Protein AF-A0A7S4RM69-F1 (afdb_monomer_lite)

pLDDT: mean 70.89, std 23.81, range [31.67, 98.19]

Sequence (248 aa):
MAPTPPAAPLRWMGGEDAHKDSYDGLVPFETIVRKGVLVREIDDRKQALVEQCRANGGLTLQEVIDHNDWLLQIERDLSKARARIERDFRISNALSLKVREGKRKAQLQQRLDVLRAQCDVLNECIHGLSDHCAWFQESATYREAVEYLEGRWDGDDGAAEDARLELRAGTGDVGEEGPHHELDGLLHSDSCAPSHSERKRRKKRKRRGATPGPEDAAVRAENSEEEEDAEGAGREAGEGGGLVEPFA

Organism: NCBI:txid311494

Structure (mmCIF, N/CA/C/O backbone):
data_AF-A0A7S4RM69-F1
#
_entry.id   AF-A0A7S4RM69-F1
#
loop_
_atom_site.group_PDB
_atom_site.id
_atom_site.type_symbol
_atom_site.label_atom_id
_atom_site.label_alt_id
_atom_site.label_comp_id
_atom_site.label_asym_id
_atom_site.label_entity_id
_atom_site.label_seq_id
_atom_site.pdbx_PDB_ins_code
_atom_site.Cartn_x
_atom_site.Cartn_y
_atom_site.Cartn_z
_atom_site.occupancy
_atom_site.B_iso_or_equiv
_atom_site.auth_seq_id
_atom_site.auth_comp_id
_atom_site.auth_asym_id
_atom_site.auth_atom_id
_atom_site.pdbx_PDB_model_num
ATOM 1 N N . MET A 1 1 ? -18.567 61.282 20.747 1.00 46.50 1 MET A N 1
ATOM 2 C CA . MET A 1 1 ? -18.208 60.121 19.904 1.00 46.50 1 MET A CA 1
ATOM 3 C C . MET A 1 1 ? -16.693 60.068 19.847 1.00 46.50 1 MET A C 1
ATOM 5 O O . MET A 1 1 ? -16.098 61.017 19.358 1.00 46.50 1 MET A O 1
ATOM 9 N N . ALA A 1 2 ? -16.078 59.056 20.457 1.00 46.03 2 ALA A N 1
ATOM 10 C CA . ALA A 1 2 ? -14.624 58.889 20.481 1.00 46.03 2 ALA A CA 1
ATOM 11 C C . ALA A 1 2 ? -14.208 57.876 19.397 1.00 46.03 2 ALA A C 1
ATOM 13 O O . ALA A 1 2 ? -14.901 56.867 19.255 1.00 46.03 2 ALA A O 1
ATOM 14 N N . PRO A 1 3 ? -13.126 58.113 18.635 1.00 50.84 3 PRO A N 1
ATOM 15 C CA . PRO A 1 3 ? -12.633 57.144 17.666 1.00 50.84 3 PRO A CA 1
ATOM 16 C C . PRO A 1 3 ? -11.806 56.045 18.353 1.00 50.84 3 PRO A C 1
ATOM 18 O O . PRO A 1 3 ? -10.904 56.317 19.144 1.00 50.84 3 PRO A O 1
ATOM 21 N N . THR A 1 4 ? -12.127 54.793 18.038 1.00 58.50 4 THR A N 1
ATOM 22 C CA . THR A 1 4 ? -11.365 53.584 18.383 1.00 58.50 4 THR A CA 1
ATOM 23 C C . THR A 1 4 ? -10.000 53.558 17.681 1.00 58.50 4 THR A C 1
ATOM 25 O O . THR A 1 4 ? -9.943 53.878 16.492 1.00 58.50 4 THR A O 1
ATOM 28 N N . PRO A 1 5 ? -8.908 53.138 18.350 1.00 53.22 5 PRO A N 1
ATOM 29 C CA . PRO A 1 5 ? -7.615 52.951 17.696 1.00 53.22 5 PRO A CA 1
ATOM 30 C C . PRO A 1 5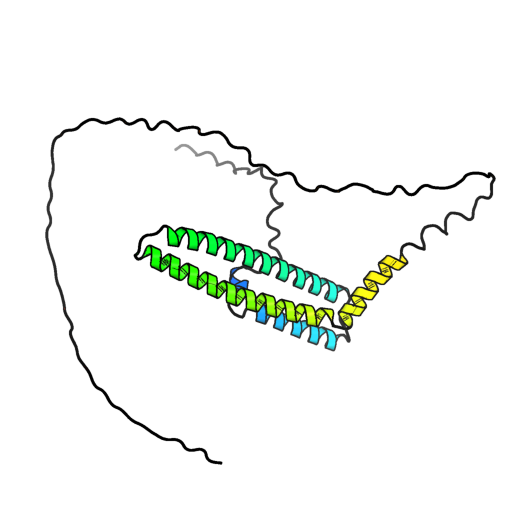 ? -7.587 51.666 16.841 1.00 53.22 5 PRO A C 1
ATOM 32 O O . PRO A 1 5 ? -8.279 50.698 17.174 1.00 53.22 5 PRO A O 1
ATOM 35 N N . PRO A 1 6 ? -6.790 51.621 15.755 1.00 51.62 6 PRO A N 1
ATOM 36 C CA . PRO A 1 6 ? -6.655 50.429 14.925 1.00 51.62 6 PRO A CA 1
ATOM 37 C C . PRO A 1 6 ? -5.872 49.327 15.652 1.00 51.62 6 PRO A C 1
ATOM 39 O O . PRO A 1 6 ? -4.829 49.573 16.259 1.00 51.62 6 PRO A O 1
ATOM 42 N N . ALA A 1 7 ? -6.383 48.099 15.566 1.00 49.88 7 ALA A N 1
ATOM 43 C CA . ALA A 1 7 ? -5.723 46.900 16.061 1.00 49.88 7 ALA A CA 1
ATOM 44 C C . ALA A 1 7 ? -4.415 46.650 15.292 1.00 49.88 7 ALA A C 1
ATOM 46 O O . ALA A 1 7 ? -4.406 46.575 14.063 1.00 49.88 7 ALA A O 1
ATOM 47 N N . ALA A 1 8 ? -3.311 46.515 16.025 1.00 44.62 8 ALA A N 1
ATOM 48 C CA . ALA A 1 8 ? -2.034 46.084 15.476 1.00 44.62 8 ALA A CA 1
ATOM 49 C C . ALA A 1 8 ? -2.122 44.620 14.993 1.00 44.62 8 ALA A C 1
ATOM 51 O O . ALA A 1 8 ? -2.743 43.798 15.675 1.00 44.62 8 ALA A O 1
ATOM 52 N N . PRO A 1 9 ? -1.488 44.253 13.865 1.00 44.25 9 PRO A N 1
ATOM 53 C CA . PRO A 1 9 ? -1.385 42.859 13.466 1.00 44.25 9 PRO A CA 1
ATOM 54 C C . PRO A 1 9 ? -0.482 42.107 14.453 1.00 44.25 9 PRO A C 1
ATOM 56 O O . PRO A 1 9 ? 0.671 42.480 14.681 1.00 44.25 9 PRO A O 1
ATOM 59 N N . LEU A 1 10 ? -1.027 41.037 15.036 1.00 40.25 10 LEU A N 1
ATOM 60 C CA . LEU A 1 10 ? -0.295 40.041 15.815 1.00 40.25 10 LEU A CA 1
ATOM 61 C C . LEU A 1 10 ? 0.804 39.431 14.941 1.00 40.25 10 LEU A C 1
ATOM 63 O O . LEU A 1 10 ? 0.576 38.550 14.116 1.00 40.25 10 LEU A O 1
ATOM 67 N N . ARG A 1 11 ? 2.013 39.948 15.140 1.00 43.78 11 ARG A N 1
ATOM 68 C CA . ARG A 1 11 ? 3.267 39.436 14.606 1.00 43.78 11 ARG A CA 1
ATOM 69 C C . ARG A 1 11 ? 3.599 38.143 15.360 1.00 43.78 11 ARG A C 1
ATOM 71 O O . ARG A 1 11 ? 4.195 38.190 16.431 1.00 43.78 11 ARG A O 1
ATOM 78 N N . TRP A 1 12 ? 3.193 36.997 14.819 1.00 45.19 12 TRP A N 1
ATOM 79 C CA . TRP A 1 12 ? 3.709 35.695 15.245 1.00 45.19 12 TRP A CA 1
ATOM 80 C C . TRP A 1 12 ? 5.110 35.521 14.653 1.00 45.19 12 TRP A C 1
ATOM 82 O O . TRP A 1 12 ? 5.275 35.075 13.523 1.00 45.19 12 TRP A O 1
ATOM 92 N N . MET A 1 13 ? 6.125 35.948 15.402 1.00 42.84 13 MET A N 1
ATOM 93 C CA . MET A 1 13 ? 7.481 35.422 15.266 1.00 42.84 13 MET A CA 1
ATOM 94 C C . MET A 1 13 ? 7.729 34.465 16.425 1.00 42.84 13 MET A C 1
ATOM 96 O O . MET A 1 13 ? 7.547 34.848 17.579 1.00 42.84 13 MET A O 1
ATOM 100 N N . GLY A 1 14 ? 8.171 33.252 16.105 1.00 32.81 14 GLY A N 1
ATOM 101 C CA . GLY A 1 14 ? 8.705 32.301 17.074 1.00 32.81 14 GLY A CA 1
ATOM 102 C C . GLY A 1 14 ? 8.158 30.897 16.871 1.00 32.81 14 GLY A C 1
ATOM 103 O O . GLY A 1 14 ? 7.028 30.614 17.261 1.00 32.81 14 GLY A O 1
ATOM 104 N N . GLY A 1 15 ? 8.977 30.026 16.284 1.00 31.67 15 GLY A N 1
ATOM 105 C CA . GLY A 1 15 ? 8.691 28.600 16.186 1.00 31.67 15 GLY A CA 1
ATOM 106 C C . GLY A 1 15 ? 9.403 27.939 15.019 1.00 31.67 15 GLY A C 1
ATOM 107 O O . GLY A 1 15 ? 8.749 27.436 14.111 1.00 31.67 15 GLY A O 1
ATOM 108 N N . GLU A 1 16 ? 10.733 27.975 15.026 1.00 45.25 16 GLU A N 1
ATOM 109 C CA . GLU A 1 16 ? 11.576 27.055 14.262 1.00 45.25 16 GLU A CA 1
ATOM 110 C C . GLU A 1 16 ? 11.267 25.618 14.710 1.00 45.25 16 GLU A C 1
ATOM 112 O O . GLU A 1 16 ? 11.898 25.084 15.609 1.00 45.25 16 GLU A O 1
ATOM 117 N N . ASP A 1 17 ? 10.232 25.029 14.117 1.00 38.88 17 ASP A N 1
ATOM 118 C CA . ASP A 1 17 ? 9.913 23.596 14.166 1.00 38.88 17 ASP A CA 1
ATOM 119 C C . ASP A 1 17 ? 9.309 23.158 12.814 1.00 38.88 17 ASP A C 1
ATOM 121 O O . ASP A 1 17 ? 8.508 22.231 12.711 1.00 38.88 17 ASP A O 1
ATOM 125 N N . ALA A 1 18 ? 9.736 23.806 11.726 1.00 45.50 18 ALA A N 1
ATOM 126 C CA . ALA A 1 18 ? 9.427 23.418 10.346 1.00 45.50 18 ALA A CA 1
ATOM 127 C C . ALA A 1 18 ? 10.226 22.177 9.879 1.00 45.50 18 ALA A C 1
ATOM 129 O O . ALA A 1 18 ? 10.489 22.006 8.694 1.00 45.50 18 ALA A O 1
ATOM 130 N N . HIS A 1 19 ? 10.626 21.306 10.813 1.00 46.50 19 HIS A N 1
ATOM 131 C CA . HIS A 1 19 ? 11.288 20.022 10.548 1.00 46.50 19 HIS A CA 1
ATOM 132 C C . HIS A 1 19 ? 10.351 18.819 10.698 1.00 46.50 19 HIS A C 1
ATOM 134 O O . HIS A 1 19 ? 10.786 17.668 10.730 1.00 46.50 19 HIS A O 1
ATOM 140 N N . LYS A 1 20 ? 9.046 19.066 10.766 1.00 48.00 20 LYS A N 1
ATOM 141 C CA . LYS A 1 20 ? 8.029 18.030 10.852 1.00 48.00 20 LYS A CA 1
ATOM 142 C C . LYS A 1 20 ? 6.969 18.369 9.822 1.00 48.00 20 LYS A C 1
ATOM 144 O O . LYS A 1 20 ? 6.441 19.470 9.861 1.00 48.00 20 LYS A O 1
ATOM 149 N N . ASP A 1 21 ? 6.709 17.429 8.922 1.00 44.81 21 ASP A N 1
ATOM 150 C CA . ASP A 1 21 ? 5.606 17.448 7.954 1.00 44.81 21 ASP A CA 1
ATOM 151 C C . ASP A 1 21 ? 5.972 17.860 6.513 1.00 44.81 21 ASP A C 1
ATOM 153 O O . ASP A 1 21 ? 5.223 18.544 5.823 1.00 44.81 21 ASP A O 1
ATOM 157 N N . SER A 1 22 ? 7.078 17.299 6.005 1.00 44.59 22 SER A N 1
ATOM 158 C CA . SER A 1 22 ? 7.219 16.935 4.582 1.00 44.59 22 SER A CA 1
ATOM 159 C C . SER A 1 22 ? 6.163 15.868 4.213 1.00 44.59 22 SER A C 1
ATOM 161 O O . SER A 1 22 ? 6.441 14.674 4.113 1.00 44.59 22 SER A O 1
ATOM 163 N N . TYR A 1 23 ? 4.902 16.297 4.120 1.00 45.91 23 TYR A N 1
ATOM 164 C CA . TYR A 1 23 ? 3.733 15.499 3.718 1.00 45.91 23 TYR A CA 1
ATOM 165 C C . TYR A 1 23 ? 3.549 15.450 2.196 1.00 45.91 23 TYR A C 1
ATOM 167 O O . TYR A 1 23 ? 2.449 15.181 1.726 1.00 45.91 23 TYR A O 1
ATOM 175 N N . ASP A 1 24 ? 4.600 15.688 1.412 1.00 50.62 24 ASP A N 1
ATOM 176 C CA . ASP A 1 24 ? 4.464 15.845 -0.043 1.00 50.62 24 ASP A CA 1
ATOM 177 C C . ASP A 1 24 ? 4.499 14.513 -0.824 1.00 50.62 24 ASP A C 1
ATOM 179 O O . ASP A 1 24 ? 4.503 14.495 -2.048 1.00 50.62 24 ASP A O 1
ATOM 183 N N . GLY A 1 25 ? 4.494 13.369 -0.125 1.00 60.22 25 GLY A N 1
ATOM 184 C CA . GLY A 1 25 ? 4.502 12.039 -0.755 1.00 60.22 25 GLY A CA 1
ATOM 185 C C . GLY A 1 25 ? 3.927 10.907 0.098 1.00 60.22 25 GLY A C 1
ATOM 186 O O . GLY A 1 25 ? 4.196 9.742 -0.175 1.00 60.22 25 GLY A O 1
ATOM 187 N N . LEU A 1 26 ? 3.181 11.228 1.161 1.00 76.50 26 LEU A N 1
ATOM 188 C CA . LEU A 1 26 ? 2.614 10.227 2.067 1.00 76.50 26 LEU A CA 1
ATOM 189 C C . LEU A 1 26 ? 1.274 9.709 1.541 1.00 76.50 26 LEU A C 1
ATOM 191 O O . LEU A 1 26 ? 0.335 10.494 1.394 1.00 76.50 26 LEU A O 1
ATOM 195 N N . VAL A 1 27 ? 1.139 8.393 1.350 1.00 84.00 27 VAL A N 1
ATOM 196 C CA . VAL A 1 27 ? -0.180 7.809 1.058 1.00 84.00 27 VAL A CA 1
ATOM 197 C C . VAL A 1 27 ? -1.062 7.947 2.305 1.00 84.00 27 VAL A C 1
ATOM 199 O O . VAL A 1 27 ? -0.679 7.480 3.385 1.00 84.00 27 VAL A O 1
ATOM 202 N N . PRO A 1 28 ? -2.254 8.570 2.206 1.00 91.88 28 PRO A N 1
ATOM 203 C CA . PRO A 1 28 ? -3.131 8.733 3.356 1.00 91.88 28 PRO A CA 1
ATOM 204 C C . PRO A 1 28 ? -3.495 7.384 3.978 1.00 91.88 28 PRO A C 1
ATOM 206 O O . PRO A 1 28 ? -3.817 6.425 3.275 1.00 91.88 28 PRO A O 1
ATOM 209 N N . PHE A 1 29 ? -3.517 7.316 5.310 1.00 92.00 29 PHE A N 1
ATOM 210 C CA . PHE A 1 29 ? -3.873 6.089 6.030 1.00 92.00 29 PHE A CA 1
ATOM 211 C C . PHE A 1 29 ? -5.237 5.544 5.595 1.00 92.00 29 PHE A C 1
ATOM 213 O O . PHE A 1 29 ? -5.412 4.339 5.449 1.00 92.00 29 PHE A O 1
ATOM 220 N N . GLU A 1 30 ? -6.193 6.438 5.355 1.00 93.56 30 GLU A N 1
ATOM 221 C CA . GLU A 1 30 ? -7.546 6.130 4.904 1.00 93.56 30 GLU A CA 1
ATOM 222 C C . GLU A 1 30 ? -7.559 5.464 3.523 1.00 93.56 30 GLU A C 1
ATOM 224 O O . GLU A 1 30 ? -8.440 4.648 3.260 1.00 93.56 30 GLU A O 1
ATOM 229 N N . THR A 1 31 ? -6.584 5.777 2.665 1.00 91.62 31 THR A N 1
ATOM 230 C CA . THR A 1 31 ? -6.377 5.115 1.372 1.00 91.62 31 THR A CA 1
ATOM 231 C C . THR A 1 31 ? -5.803 3.716 1.575 1.00 91.62 31 THR A C 1
ATOM 233 O O . THR A 1 31 ? -6.327 2.766 1.000 1.00 91.62 31 THR A O 1
ATOM 236 N N . ILE A 1 32 ? -4.800 3.571 2.450 1.00 93.19 32 ILE A N 1
ATOM 237 C CA . ILE A 1 32 ? -4.153 2.282 2.755 1.00 93.19 32 ILE A CA 1
ATOM 238 C C . ILE A 1 32 ? -5.165 1.272 3.307 1.00 93.19 32 ILE A C 1
ATOM 240 O O . ILE A 1 32 ? -5.195 0.122 2.884 1.00 93.19 32 ILE A O 1
ATOM 244 N N . VAL A 1 33 ? -6.021 1.689 4.244 1.00 94.38 33 VAL A N 1
ATOM 245 C CA . VAL A 1 33 ? -6.999 0.784 4.875 1.00 94.38 33 VAL A CA 1
ATOM 246 C C . VAL A 1 33 ? -8.303 0.641 4.090 1.00 94.38 33 VAL A C 1
ATOM 248 O O . VAL A 1 33 ? -9.218 -0.062 4.530 1.00 94.38 33 VAL A O 1
ATOM 251 N N . ARG A 1 34 ? -8.428 1.308 2.938 1.00 95.12 34 ARG A N 1
ATOM 252 C CA . ARG A 1 34 ? -9.570 1.132 2.045 1.00 95.12 34 ARG A CA 1
ATOM 253 C C . ARG A 1 34 ? -9.289 -0.046 1.123 1.00 95.12 34 ARG A C 1
ATOM 255 O O . ARG A 1 34 ? -8.401 0.006 0.277 1.00 95.12 34 ARG A O 1
ATOM 262 N N . LYS A 1 35 ? -10.099 -1.095 1.280 1.00 94.50 35 LYS A N 1
ATOM 263 C CA . LYS A 1 35 ? -9.948 -2.358 0.554 1.00 94.50 35 LYS A CA 1
ATOM 264 C C . LYS A 1 35 ? -9.729 -2.140 -0.947 1.00 94.50 35 LYS A C 1
ATOM 266 O O . LYS A 1 35 ? -10.543 -1.491 -1.603 1.00 94.50 35 LYS A O 1
ATOM 271 N N . GLY A 1 36 ? -8.637 -2.709 -1.456 1.00 91.31 36 GLY A N 1
ATOM 272 C CA . GLY A 1 36 ? -8.296 -2.761 -2.877 1.00 91.31 36 GLY A CA 1
ATOM 273 C C . GLY A 1 36 ? -7.805 -1.458 -3.512 1.00 91.31 36 GLY A C 1
ATOM 274 O O . GLY A 1 36 ? -7.427 -1.492 -4.676 1.00 91.31 36 GLY A O 1
ATOM 275 N N . VAL A 1 37 ? -7.785 -0.319 -2.808 1.00 95.12 37 VAL A N 1
ATOM 276 C CA . VAL A 1 37 ? -7.399 0.956 -3.443 1.00 95.12 37 VAL A CA 1
ATOM 277 C C . VAL A 1 37 ? -5.903 1.030 -3.703 1.00 95.12 37 VAL A C 1
ATOM 279 O O . VAL A 1 37 ? -5.511 1.235 -4.847 1.00 95.12 37 VAL A O 1
ATOM 282 N N . LEU A 1 38 ? -5.080 0.810 -2.677 1.00 94.69 38 LEU A N 1
ATOM 283 C CA . LEU A 1 38 ? -3.628 0.839 -2.845 1.00 94.69 38 LEU A CA 1
ATOM 284 C C . LEU A 1 38 ? -3.134 -0.310 -3.737 1.00 94.69 38 LEU A C 1
ATOM 286 O O . LEU A 1 38 ? -2.259 -0.102 -4.564 1.00 94.69 38 LEU A O 1
ATOM 290 N N . VAL A 1 39 ? -3.734 -1.502 -3.628 1.00 95.75 39 VAL A N 1
ATOM 291 C CA . VAL A 1 39 ? -3.409 -2.637 -4.514 1.00 95.75 39 VAL A CA 1
ATOM 292 C C . VAL A 1 39 ? -3.664 -2.272 -5.978 1.00 95.75 39 VAL A C 1
ATOM 294 O O . VAL A 1 39 ? -2.797 -2.482 -6.817 1.00 95.75 39 VAL A O 1
ATOM 297 N N . ARG A 1 40 ? -4.806 -1.641 -6.283 1.00 96.06 40 ARG A N 1
ATOM 298 C CA . ARG A 1 40 ? -5.087 -1.182 -7.646 1.00 96.06 40 ARG A CA 1
ATOM 299 C C . ARG A 1 40 ? -4.099 -0.113 -8.110 1.00 96.06 40 ARG A C 1
ATOM 301 O O . ARG A 1 40 ? -3.675 -0.152 -9.250 1.00 96.06 40 ARG A O 1
ATOM 308 N N . GLU A 1 41 ? -3.713 0.820 -7.243 1.00 95.31 41 GLU A N 1
ATOM 309 C CA . GLU A 1 41 ? -2.712 1.843 -7.574 1.00 95.31 41 GLU A CA 1
ATOM 310 C C . GLU A 1 41 ? -1.339 1.227 -7.894 1.00 95.31 41 GLU A C 1
ATOM 312 O O . GLU A 1 41 ? -0.675 1.645 -8.843 1.00 95.31 41 GLU A O 1
ATOM 317 N N . ILE A 1 42 ? -0.948 0.185 -7.154 1.00 95.31 42 ILE A N 1
ATOM 318 C CA . ILE A 1 42 ? 0.255 -0.614 -7.418 1.00 95.31 42 ILE A CA 1
ATOM 319 C C . ILE A 1 42 ? 0.173 -1.285 -8.798 1.00 95.31 42 ILE A C 1
ATOM 321 O O . ILE A 1 42 ? 1.146 -1.236 -9.558 1.00 95.31 42 ILE A O 1
ATOM 325 N N . ASP A 1 43 ? -0.974 -1.869 -9.147 1.00 96.12 43 ASP A N 1
ATOM 326 C CA . ASP A 1 43 ? -1.199 -2.501 -10.453 1.00 96.12 43 ASP A CA 1
ATOM 327 C C . ASP A 1 43 ? -1.234 -1.480 -11.603 1.00 96.12 43 ASP A C 1
ATOM 329 O O . ASP A 1 43 ? -0.604 -1.687 -12.641 1.00 96.12 43 ASP A O 1
ATOM 333 N N . ASP A 1 44 ? -1.907 -0.344 -11.407 1.00 96.38 44 ASP A N 1
ATOM 334 C CA . ASP A 1 44 ? -1.988 0.749 -12.380 1.00 96.38 44 ASP A CA 1
ATOM 335 C C . ASP A 1 44 ? -0.579 1.303 -12.675 1.00 96.38 44 ASP A C 1
ATOM 337 O O . ASP A 1 44 ? -0.211 1.530 -13.832 1.00 96.38 44 ASP A O 1
ATOM 341 N N . ARG A 1 45 ? 0.260 1.456 -11.638 1.00 94.88 45 ARG A N 1
ATOM 342 C CA . ARG A 1 45 ? 1.653 1.904 -11.786 1.00 94.88 45 ARG A CA 1
ATOM 343 C C . ARG A 1 45 ? 2.514 0.875 -12.516 1.00 94.88 45 ARG A C 1
ATOM 345 O O . ARG A 1 45 ? 3.310 1.254 -13.375 1.00 94.88 45 ARG A O 1
ATOM 352 N N . LYS A 1 46 ? 2.328 -0.416 -12.220 1.00 94.50 46 LYS A N 1
ATOM 353 C CA . LYS A 1 46 ? 2.994 -1.517 -12.934 1.00 94.50 46 LYS A CA 1
ATOM 354 C C . LYS A 1 46 ? 2.668 -1.474 -14.422 1.00 94.50 46 LYS A C 1
ATOM 356 O O . LYS A 1 46 ? 3.570 -1.535 -15.256 1.00 94.50 46 LYS A O 1
ATOM 361 N N . GLN A 1 47 ? 1.387 -1.341 -14.752 1.00 95.62 47 GLN A N 1
ATOM 362 C CA . GLN A 1 47 ? 0.922 -1.293 -16.132 1.00 95.62 47 GLN A CA 1
ATOM 363 C C . GLN A 1 47 ? 1.500 -0.081 -16.877 1.00 95.62 47 GLN A C 1
ATOM 365 O O . GLN A 1 47 ? 1.997 -0.235 -17.992 1.00 95.62 47 GLN A O 1
ATOM 370 N N . ALA A 1 48 ? 1.534 1.092 -16.236 1.00 94.12 48 ALA A N 1
ATOM 371 C CA . ALA A 1 48 ? 2.141 2.292 -16.808 1.00 94.12 48 ALA A CA 1
ATOM 372 C C . ALA A 1 48 ? 3.633 2.097 -17.138 1.00 94.12 48 ALA A C 1
ATOM 374 O O . ALA A 1 48 ? 4.074 2.483 -18.219 1.00 94.12 48 ALA A O 1
ATOM 375 N N . LEU A 1 49 ? 4.403 1.451 -16.257 1.00 93.44 49 LEU A N 1
ATOM 376 C CA . LEU A 1 49 ? 5.817 1.149 -16.514 1.00 93.44 49 LEU A CA 1
ATOM 377 C C . LEU A 1 49 ? 6.010 0.156 -17.659 1.00 93.44 49 LEU A C 1
ATOM 379 O O . LEU A 1 49 ? 6.915 0.322 -18.475 1.00 93.44 49 LEU A O 1
ATOM 383 N N . VAL A 1 50 ? 5.163 -0.871 -17.746 1.00 92.56 50 VAL A N 1
ATOM 384 C CA . VAL A 1 50 ? 5.198 -1.834 -18.857 1.00 92.56 50 VAL A CA 1
ATOM 385 C C . VAL A 1 50 ? 4.934 -1.129 -20.188 1.00 92.56 50 VAL A C 1
ATOM 387 O O . VAL A 1 50 ? 5.617 -1.392 -21.180 1.00 92.56 50 VAL A O 1
ATOM 390 N N . GLU A 1 51 ? 3.967 -0.215 -20.215 1.00 93.94 51 GLU A N 1
ATOM 391 C CA . GLU A 1 51 ? 3.640 0.578 -21.400 1.00 93.94 51 GLU A CA 1
ATOM 392 C C . GLU A 1 51 ? 4.769 1.538 -21.779 1.00 93.94 51 GLU A C 1
ATOM 394 O O . GLU A 1 51 ? 5.142 1.589 -22.951 1.00 93.94 51 GLU A O 1
ATOM 399 N N . GLN A 1 52 ? 5.365 2.229 -20.804 1.00 91.06 52 GLN A N 1
ATOM 400 C CA . GLN A 1 52 ? 6.528 3.100 -21.011 1.00 91.06 52 GLN A CA 1
ATOM 401 C C . GLN A 1 52 ? 7.726 2.322 -21.557 1.00 91.06 52 GLN A C 1
ATOM 403 O O . GLN A 1 52 ? 8.304 2.708 -22.572 1.00 91.06 52 GLN A O 1
ATOM 408 N N . CYS A 1 53 ? 8.039 1.176 -20.951 1.00 90.06 53 CYS A N 1
ATOM 409 C CA . CYS A 1 53 ? 9.121 0.306 -21.393 1.00 90.06 53 CYS A CA 1
ATOM 410 C C . CYS A 1 53 ? 8.895 -0.179 -22.834 1.00 90.06 53 CYS A C 1
ATOM 412 O O . CYS A 1 53 ? 9.799 -0.124 -23.667 1.00 90.06 53 CYS A O 1
ATOM 414 N N . ARG A 1 54 ? 7.662 -0.576 -23.181 1.00 90.81 54 ARG A N 1
ATOM 415 C CA . ARG A 1 54 ? 7.315 -0.970 -24.554 1.00 90.81 54 ARG A CA 1
ATOM 416 C C . ARG A 1 54 ? 7.409 0.199 -25.540 1.00 90.81 54 ARG A C 1
ATOM 418 O O . ARG A 1 54 ? 7.848 -0.016 -26.667 1.00 90.81 54 ARG A O 1
ATOM 425 N N . ALA A 1 55 ? 6.968 1.394 -25.154 1.00 91.94 55 ALA A N 1
ATOM 426 C CA . ALA A 1 55 ? 6.956 2.567 -26.025 1.00 91.94 55 ALA A CA 1
ATOM 427 C C . ALA A 1 55 ? 8.370 3.090 -26.322 1.00 91.94 55 ALA A C 1
ATOM 429 O O . ALA A 1 55 ? 8.651 3.479 -27.455 1.00 91.94 55 ALA A O 1
ATOM 430 N N . ASN A 1 56 ? 9.255 3.054 -25.324 1.00 89.19 56 ASN A N 1
ATOM 431 C CA . ASN A 1 56 ? 10.594 3.640 -25.398 1.00 89.19 56 ASN A CA 1
ATOM 432 C C . ASN A 1 56 ? 11.695 2.609 -25.705 1.00 89.19 56 ASN A C 1
ATOM 434 O O . ASN A 1 56 ? 12.840 2.989 -25.937 1.00 89.19 56 ASN A O 1
ATOM 438 N N . GLY A 1 57 ? 11.364 1.313 -25.725 1.00 85.00 57 GLY A N 1
ATOM 439 C CA . GLY A 1 57 ? 12.335 0.226 -25.892 1.00 85.00 57 GLY A CA 1
ATOM 440 C C . GLY A 1 57 ? 13.143 -0.083 -24.626 1.00 85.00 57 GLY A C 1
ATOM 441 O O . GLY A 1 57 ? 14.181 -0.730 -24.716 1.00 85.00 57 GLY A O 1
ATOM 442 N N . GLY A 1 58 ? 12.680 0.383 -23.466 1.00 86.75 58 GLY A N 1
ATOM 443 C CA . GLY A 1 58 ? 13.347 0.272 -22.172 1.00 86.75 58 GLY A CA 1
ATOM 444 C C . GLY A 1 58 ? 12.873 1.356 -21.203 1.00 86.75 58 GLY A C 1
ATOM 445 O O . GLY A 1 58 ? 12.126 2.256 -21.587 1.00 86.75 58 GLY A O 1
ATOM 446 N N . LEU A 1 59 ? 13.311 1.263 -19.948 1.00 89.44 59 LEU A N 1
ATOM 447 C CA . L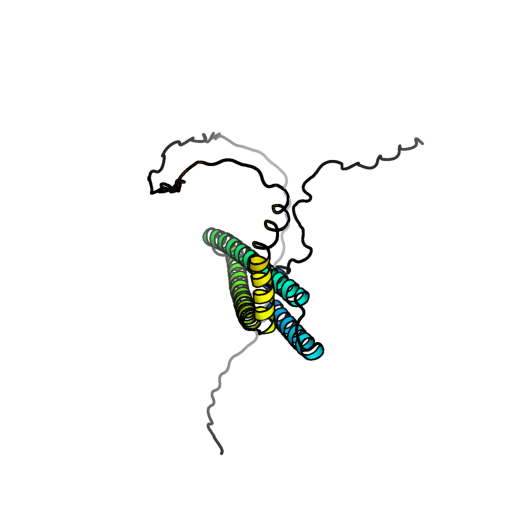EU A 1 59 ? 13.185 2.340 -18.964 1.00 89.44 59 LEU A CA 1
ATOM 448 C C . LEU A 1 59 ? 14.524 3.066 -18.853 1.00 89.44 59 LEU A C 1
ATOM 450 O O . LEU A 1 59 ? 15.583 2.446 -18.918 1.00 89.44 59 LEU A O 1
ATOM 454 N N . THR A 1 60 ? 14.479 4.377 -18.666 1.00 91.00 60 THR A N 1
ATOM 455 C CA . THR A 1 60 ? 15.667 5.169 -18.348 1.00 91.00 60 THR A CA 1
ATOM 456 C C . THR A 1 60 ? 16.095 4.945 -16.897 1.00 91.00 60 THR A C 1
ATOM 458 O O . THR A 1 60 ? 15.281 4.613 -16.035 1.00 91.00 60 THR A O 1
ATOM 461 N N . LEU A 1 61 ? 17.374 5.193 -16.597 1.00 90.19 61 LEU A N 1
ATOM 462 C CA . LEU A 1 61 ? 17.898 5.100 -15.231 1.00 90.19 61 LEU A CA 1
ATOM 463 C C . LEU A 1 61 ? 17.113 5.982 -14.244 1.00 90.19 61 LEU A C 1
ATOM 465 O O . LEU A 1 61 ? 16.836 5.552 -13.130 1.00 90.19 61 LEU A O 1
ATOM 469 N N . GLN A 1 62 ? 16.716 7.190 -14.660 1.00 92.12 62 GLN A N 1
ATOM 470 C CA . GLN A 1 62 ? 15.929 8.087 -13.812 1.00 92.12 62 GLN A CA 1
ATOM 471 C C . GLN A 1 62 ? 14.551 7.498 -13.492 1.00 92.12 62 GLN A C 1
ATOM 473 O O . GLN A 1 62 ? 14.148 7.508 -12.337 1.00 92.12 62 GLN A O 1
ATOM 478 N N . GLU A 1 63 ? 13.853 6.929 -14.479 1.00 92.38 63 GLU A N 1
ATOM 479 C CA . GLU A 1 63 ? 12.546 6.292 -14.258 1.00 92.38 63 GLU A CA 1
ATOM 480 C C . GLU A 1 63 ? 12.651 5.080 -13.323 1.00 92.38 63 GLU A C 1
ATOM 482 O O . GLU A 1 63 ? 11.762 4.853 -12.500 1.00 92.38 63 GLU A O 1
ATOM 487 N N . VAL A 1 64 ? 13.747 4.318 -13.417 1.00 93.00 64 VAL A N 1
ATOM 488 C CA . VAL A 1 64 ? 14.030 3.205 -12.502 1.00 93.00 64 VAL A CA 1
ATOM 489 C C . VAL A 1 64 ? 14.245 3.710 -11.071 1.00 93.00 64 VAL A C 1
ATOM 491 O O . VAL A 1 64 ? 13.671 3.142 -10.141 1.00 93.00 64 VAL A O 1
ATOM 494 N N . ILE A 1 65 ? 15.024 4.783 -10.892 1.00 92.19 65 ILE A N 1
ATOM 495 C CA . ILE A 1 65 ? 15.267 5.412 -9.584 1.00 92.19 65 ILE A CA 1
ATOM 496 C C . ILE A 1 65 ? 13.963 5.965 -8.999 1.00 92.19 65 ILE A C 1
ATOM 498 O O . ILE A 1 65 ? 13.617 5.626 -7.870 1.00 92.19 65 ILE A O 1
ATOM 502 N N . ASP A 1 66 ? 13.204 6.740 -9.776 1.00 93.44 66 ASP A N 1
ATOM 503 C CA . ASP A 1 66 ? 11.949 7.355 -9.334 1.00 93.44 66 ASP A CA 1
ATOM 504 C C . ASP A 1 66 ? 10.927 6.296 -8.898 1.00 93.44 66 ASP A C 1
ATOM 506 O O . ASP A 1 66 ? 10.213 6.465 -7.906 1.00 93.44 66 ASP A O 1
ATOM 510 N N . HIS A 1 67 ? 10.849 5.178 -9.628 1.00 94.69 67 HIS A N 1
ATOM 511 C CA . HIS A 1 67 ? 9.973 4.075 -9.245 1.00 94.69 67 HIS A CA 1
ATOM 512 C C . HIS A 1 67 ? 10.455 3.358 -7.985 1.00 94.69 67 HIS A C 1
ATOM 514 O O . HIS A 1 67 ? 9.643 3.031 -7.121 1.00 94.69 67 HIS A O 1
ATOM 520 N N . ASN A 1 68 ? 11.763 3.145 -7.841 1.00 94.31 68 ASN A N 1
ATOM 521 C CA . ASN A 1 68 ? 12.328 2.553 -6.632 1.00 94.31 68 ASN A CA 1
ATOM 522 C C . ASN A 1 68 ? 12.074 3.434 -5.396 1.00 94.31 68 ASN A C 1
ATOM 524 O O . ASN A 1 68 ? 11.669 2.931 -4.350 1.00 94.31 68 ASN A O 1
ATOM 528 N N . ASP A 1 69 ? 12.230 4.750 -5.525 1.00 94.75 69 ASP A N 1
ATOM 529 C CA . ASP A 1 69 ? 11.919 5.702 -4.457 1.00 94.75 69 ASP A CA 1
ATOM 530 C C . ASP A 1 69 ? 10.435 5.674 -4.085 1.00 94.75 69 ASP A C 1
ATOM 532 O O . ASP A 1 69 ? 10.088 5.701 -2.899 1.00 94.75 69 ASP A O 1
ATOM 536 N N . TRP A 1 70 ? 9.558 5.555 -5.085 1.00 95.56 70 TRP A N 1
ATOM 537 C CA . TRP A 1 70 ? 8.131 5.363 -4.860 1.00 95.56 70 TRP A CA 1
ATOM 538 C C . TRP A 1 70 ? 7.846 4.060 -4.097 1.00 95.56 70 TRP A C 1
ATOM 540 O O . TRP A 1 70 ? 7.155 4.110 -3.080 1.00 95.56 70 TRP A O 1
ATOM 550 N N . LEU A 1 71 ? 8.429 2.920 -4.495 1.00 95.31 71 LEU A N 1
ATOM 551 C CA . LEU A 1 71 ? 8.276 1.640 -3.782 1.00 95.31 71 LEU A CA 1
ATOM 552 C C . LEU A 1 71 ? 8.703 1.764 -2.311 1.00 95.31 71 LEU A C 1
ATOM 554 O O . LEU A 1 71 ? 7.925 1.442 -1.410 1.00 95.31 71 LEU A O 1
ATOM 558 N N . LEU A 1 72 ? 9.891 2.325 -2.059 1.00 94.44 72 LEU A N 1
ATOM 559 C CA . LEU A 1 72 ? 10.410 2.552 -0.706 1.00 94.44 72 LEU A CA 1
ATOM 560 C C . LEU A 1 72 ? 9.511 3.481 0.120 1.00 94.44 72 LEU A C 1
ATOM 562 O O . LEU A 1 72 ? 9.444 3.366 1.349 1.00 94.44 72 LEU A O 1
ATOM 566 N N . GLN A 1 73 ? 8.844 4.439 -0.520 1.00 95.19 73 GLN A N 1
ATOM 567 C CA . GLN A 1 73 ? 7.899 5.325 0.147 1.00 95.19 73 GLN A CA 1
ATOM 568 C C . GLN A 1 73 ? 6.616 4.577 0.546 1.00 95.19 73 GLN A C 1
ATOM 570 O O . GLN A 1 73 ? 6.177 4.712 1.692 1.00 95.19 73 GLN A O 1
ATOM 575 N N . ILE A 1 74 ? 6.066 3.725 -0.328 1.00 95.56 74 ILE A N 1
ATOM 576 C CA . ILE A 1 74 ? 4.908 2.882 0.012 1.00 95.56 74 ILE A CA 1
ATOM 577 C C . ILE A 1 74 ? 5.250 1.918 1.158 1.00 95.56 74 ILE A C 1
ATOM 579 O O . ILE A 1 74 ? 4.474 1.805 2.108 1.00 95.56 74 ILE A O 1
ATOM 583 N N . GLU A 1 75 ? 6.424 1.278 1.146 1.00 96.06 75 GLU A N 1
ATOM 584 C CA . GLU A 1 75 ? 6.872 0.390 2.234 1.00 96.06 75 GLU A CA 1
ATOM 585 C C . GLU A 1 75 ? 6.914 1.106 3.592 1.00 96.06 75 GLU A C 1
ATOM 587 O O . GLU A 1 75 ? 6.440 0.588 4.617 1.00 96.06 75 GLU A O 1
ATOM 592 N N . ARG A 1 76 ? 7.444 2.336 3.607 1.00 95.88 76 ARG A N 1
ATOM 593 C CA . ARG A 1 76 ? 7.464 3.193 4.800 1.00 95.88 76 ARG A CA 1
ATOM 594 C C . ARG A 1 76 ? 6.053 3.497 5.293 1.00 95.88 76 ARG A C 1
ATOM 596 O O . ARG A 1 76 ? 5.814 3.493 6.503 1.00 95.88 76 ARG A O 1
ATOM 603 N N . ASP A 1 77 ? 5.115 3.744 4.391 1.00 95.56 77 ASP A N 1
ATOM 604 C CA . ASP A 1 77 ? 3.750 4.130 4.747 1.00 95.56 77 ASP A CA 1
ATOM 605 C C . ASP A 1 77 ? 2.907 2.948 5.219 1.00 95.56 77 ASP A C 1
ATOM 607 O O . ASP A 1 77 ? 2.197 3.069 6.223 1.00 95.56 77 ASP A O 1
ATOM 611 N N . LEU A 1 78 ? 3.084 1.771 4.616 1.00 96.38 78 LEU A N 1
ATOM 612 C CA . LEU A 1 78 ? 2.532 0.513 5.123 1.00 96.38 78 LEU A CA 1
ATOM 613 C C . LEU A 1 78 ? 3.065 0.195 6.524 1.00 96.38 78 LEU A C 1
ATOM 615 O O . LEU A 1 78 ? 2.292 -0.159 7.419 1.00 96.38 78 LEU A O 1
ATOM 619 N N . SER A 1 79 ? 4.362 0.406 6.761 1.00 96.62 79 SER A N 1
ATOM 620 C CA . SER A 1 79 ? 4.979 0.218 8.081 1.00 96.62 79 SER A CA 1
ATOM 621 C C . SER A 1 79 ? 4.387 1.165 9.134 1.00 96.62 79 SER A C 1
ATOM 623 O O . SER A 1 79 ? 4.051 0.744 10.248 1.00 96.62 79 SER A O 1
ATOM 625 N N . LYS A 1 80 ? 4.177 2.441 8.784 1.00 95.88 80 LYS A N 1
ATOM 626 C CA . LYS A 1 80 ? 3.504 3.420 9.660 1.00 95.88 80 LYS A CA 1
ATOM 627 C C . LYS A 1 80 ? 2.047 3.043 9.924 1.00 95.88 80 LYS A C 1
ATOM 629 O O . LYS A 1 80 ? 1.589 3.134 11.067 1.00 95.88 80 LYS A O 1
ATOM 634 N N . ALA A 1 81 ? 1.316 2.611 8.896 1.00 96.75 81 ALA A N 1
ATOM 635 C CA . ALA A 1 81 ? -0.069 2.170 9.022 1.00 96.75 81 ALA A CA 1
ATOM 636 C C . ALA A 1 81 ? -0.183 0.953 9.953 1.00 96.75 81 ALA A C 1
ATOM 638 O O . ALA A 1 81 ? -1.031 0.953 10.850 1.00 96.75 81 ALA A O 1
ATOM 639 N N . ARG A 1 82 ? 0.731 -0.020 9.829 1.00 97.81 82 ARG A N 1
ATOM 640 C CA . ARG A 1 82 ? 0.833 -1.179 10.729 1.00 97.81 82 ARG A CA 1
ATOM 641 C C . ARG A 1 82 ? 0.992 -0.752 12.181 1.00 97.81 82 ARG A C 1
ATOM 643 O O . ARG A 1 82 ? 0.188 -1.130 13.034 1.00 97.81 82 ARG A O 1
ATOM 650 N N . ALA A 1 83 ? 1.979 0.100 12.454 1.00 97.12 83 ALA A N 1
ATOM 651 C CA . ALA A 1 83 ? 2.248 0.595 13.801 1.00 97.12 83 ALA A CA 1
ATOM 652 C C . ALA A 1 83 ? 1.038 1.343 14.392 1.00 97.12 83 ALA A C 1
ATOM 654 O O . ALA A 1 83 ? 0.721 1.190 15.578 1.00 97.12 83 ALA A O 1
ATOM 655 N N . ARG A 1 84 ? 0.325 2.125 13.566 1.00 97.06 84 ARG A N 1
ATOM 656 C CA . ARG A 1 84 ? -0.905 2.824 13.966 1.00 97.06 84 ARG A CA 1
ATOM 657 C C . ARG A 1 84 ? -2.019 1.844 14.338 1.00 97.06 84 ARG A C 1
ATOM 659 O O . ARG A 1 84 ? -2.598 1.996 15.415 1.00 97.06 84 ARG A O 1
ATOM 666 N N . ILE A 1 85 ? -2.297 0.844 13.499 1.00 97.44 85 ILE A N 1
ATOM 667 C CA . ILE A 1 85 ? -3.343 -0.157 13.761 1.00 97.44 85 ILE A CA 1
ATOM 668 C C . ILE A 1 85 ? -3.010 -0.965 15.018 1.00 97.44 85 ILE A C 1
ATOM 670 O O . ILE A 1 85 ? -3.853 -1.095 15.903 1.00 97.44 85 ILE A O 1
ATOM 674 N N . GLU A 1 86 ? -1.768 -1.430 15.169 1.00 98.06 86 GLU A N 1
ATOM 675 C CA . GLU A 1 86 ? -1.329 -2.176 16.354 1.00 98.06 86 GLU A CA 1
ATOM 676 C C . GLU A 1 86 ? -1.470 -1.365 17.647 1.00 98.06 86 GLU A C 1
ATOM 678 O O . GLU A 1 86 ? -1.865 -1.892 18.694 1.00 98.06 86 GLU A O 1
ATOM 683 N N . ARG A 1 87 ? -1.130 -0.071 17.607 1.00 98.06 87 ARG A N 1
ATOM 684 C CA . ARG A 1 87 ? -1.313 0.834 18.746 1.00 98.06 87 ARG A CA 1
ATOM 685 C C . ARG A 1 87 ? -2.793 0.960 19.099 1.00 98.06 87 ARG A C 1
ATOM 687 O O . ARG A 1 87 ? -3.163 0.799 20.263 1.00 98.06 87 ARG A O 1
ATOM 694 N N . ASP A 1 88 ? -3.637 1.231 18.111 1.00 97.31 88 ASP A N 1
ATOM 695 C CA . ASP A 1 88 ? -5.071 1.435 18.311 1.00 97.31 88 ASP A CA 1
ATOM 696 C C . ASP A 1 88 ? -5.776 0.150 18.766 1.00 97.31 88 ASP A C 1
ATOM 698 O O . ASP A 1 88 ? -6.682 0.210 19.606 1.00 97.31 88 ASP A O 1
ATOM 702 N N . PHE A 1 89 ? -5.313 -1.011 18.300 1.00 97.75 89 PHE A N 1
ATOM 703 C CA . PHE A 1 89 ? -5.763 -2.323 18.752 1.00 97.75 89 PHE A CA 1
ATOM 704 C C . PHE A 1 89 ? -5.405 -2.555 20.218 1.00 97.75 89 PHE A C 1
ATOM 706 O O . PHE A 1 89 ? -6.284 -2.873 21.021 1.00 97.75 89 PHE A O 1
ATOM 713 N N . ARG A 1 90 ? -4.147 -2.308 20.612 1.00 97.81 90 ARG A N 1
ATOM 714 C CA . ARG A 1 90 ? -3.705 -2.419 22.014 1.00 97.81 90 ARG A CA 1
ATOM 715 C C . ARG A 1 90 ? -4.517 -1.518 22.943 1.00 97.81 90 ARG A C 1
ATOM 717 O O . ARG A 1 90 ? -4.970 -1.976 23.993 1.00 97.81 90 ARG A O 1
ATOM 724 N N . ILE A 1 91 ? -4.742 -0.264 22.550 1.00 96.81 91 ILE A N 1
ATOM 725 C CA . ILE A 1 91 ? -5.542 0.693 23.328 1.00 96.81 91 ILE A CA 1
ATOM 726 C C . ILE A 1 91 ? -6.994 0.212 23.446 1.00 96.81 91 ILE A C 1
ATOM 728 O O . ILE A 1 91 ? -7.531 0.142 24.553 1.00 96.81 91 ILE A O 1
ATOM 732 N N . SER A 1 92 ? -7.627 -0.149 22.327 1.00 96.56 92 SER A N 1
ATOM 733 C CA . SER A 1 92 ? -9.037 -0.561 22.299 1.00 96.56 92 SER A CA 1
ATOM 734 C C . SER A 1 92 ? -9.267 -1.855 23.081 1.00 96.56 92 SER A C 1
ATOM 736 O O . SER A 1 92 ? -10.233 -1.952 23.838 1.00 96.56 92 SER A O 1
ATOM 738 N N . ASN A 1 93 ? -8.340 -2.812 22.989 1.00 96.94 93 ASN A N 1
ATOM 739 C CA . ASN A 1 93 ? -8.398 -4.071 23.725 1.00 96.94 93 ASN A CA 1
ATOM 740 C C . ASN A 1 93 ? -8.246 -3.843 25.238 1.00 96.94 93 ASN A C 1
ATOM 742 O O . ASN A 1 93 ? -9.063 -4.309 26.032 1.00 96.94 93 ASN A O 1
ATOM 746 N N . ALA A 1 94 ? -7.264 -3.034 25.651 1.00 96.75 94 ALA A N 1
ATOM 747 C CA . ALA A 1 94 ? -7.059 -2.694 27.059 1.00 96.75 94 ALA A CA 1
ATOM 748 C C . ALA A 1 94 ? -8.256 -1.947 27.676 1.00 96.75 94 ALA A C 1
ATOM 750 O O . ALA A 1 94 ? -8.537 -2.104 28.867 1.00 96.75 94 ALA A O 1
ATOM 751 N N . LEU A 1 95 ? -8.959 -1.127 26.888 1.00 95.56 95 LEU A N 1
ATOM 752 C CA . LEU A 1 95 ? -10.201 -0.481 27.311 1.00 95.56 95 LEU A CA 1
ATOM 753 C C . LEU A 1 95 ? -11.359 -1.480 27.394 1.00 95.56 95 LEU A C 1
ATOM 755 O O . LEU A 1 95 ? -12.105 -1.435 28.371 1.00 95.56 95 LEU A O 1
ATOM 759 N N . SER A 1 96 ? -11.485 -2.391 26.425 1.00 94.00 96 SER A N 1
ATOM 760 C CA . SER A 1 96 ? -12.544 -3.411 26.394 1.00 94.00 96 SER A CA 1
ATOM 761 C C . SER A 1 96 ? -12.522 -4.291 27.647 1.00 94.00 96 SER A C 1
ATOM 763 O O . SER A 1 96 ? -13.555 -4.491 28.281 1.00 94.00 96 SER A O 1
ATOM 765 N N . LEU A 1 97 ? -11.329 -4.696 28.099 1.00 93.31 97 LEU A N 1
ATOM 766 C CA . LEU A 1 97 ? -11.148 -5.494 29.321 1.00 93.31 97 LEU A CA 1
ATOM 767 C C . LEU A 1 97 ? -11.553 -4.765 30.615 1.00 93.31 97 LEU A C 1
ATOM 769 O O . LEU A 1 97 ? -11.873 -5.405 31.614 1.00 93.31 97 LEU A O 1
ATOM 773 N N . LYS A 1 98 ? -11.525 -3.427 30.626 1.00 94.19 98 LYS A N 1
ATOM 774 C CA . LYS A 1 98 ? -11.847 -2.606 31.809 1.00 94.19 98 LYS A CA 1
ATOM 775 C C . LYS A 1 98 ? -13.314 -2.186 31.864 1.00 94.19 98 LYS A C 1
ATOM 777 O O . LYS A 1 98 ? -13.771 -1.695 32.897 1.00 94.19 98 LYS A O 1
ATOM 782 N N . VAL A 1 99 ? -14.036 -2.310 30.756 1.00 93.44 99 VAL A N 1
ATOM 783 C CA . VAL A 1 99 ? -15.418 -1.852 30.629 1.00 93.44 99 VAL A CA 1
ATOM 784 C C . VAL A 1 99 ? -16.364 -3.007 30.952 1.00 93.44 99 VAL A C 1
ATOM 786 O O . VAL A 1 99 ? -16.270 -4.093 30.386 1.00 93.44 99 VAL A O 1
ATOM 789 N N . ARG A 1 100 ? -17.295 -2.763 31.882 1.00 89.88 100 ARG A N 1
ATOM 790 C CA . ARG A 1 100 ? -18.394 -3.697 32.160 1.00 89.88 100 ARG A CA 1
ATOM 791 C C . ARG A 1 100 ? -19.325 -3.802 30.954 1.00 89.88 100 ARG A C 1
ATOM 793 O O . ARG A 1 100 ? -19.383 -2.900 30.122 1.00 89.88 100 ARG A O 1
ATOM 800 N N . GLU A 1 101 ? -20.047 -4.910 30.878 1.00 89.19 101 GLU A N 1
ATOM 801 C CA . GLU A 1 101 ? -20.974 -5.196 29.783 1.00 89.19 101 GLU A CA 1
ATOM 802 C C . GLU A 1 101 ? -21.999 -4.084 29.564 1.00 89.19 101 GLU A C 1
ATOM 804 O O . GLU A 1 101 ? -22.389 -3.377 30.492 1.00 89.19 101 GLU A O 1
ATOM 809 N N . GLY A 1 102 ? -22.382 -3.900 28.300 1.00 92.62 102 GLY A N 1
ATOM 810 C CA . GLY A 1 102 ? -23.296 -2.850 27.868 1.00 92.62 102 GLY A CA 1
ATOM 811 C C . GLY A 1 102 ? -22.834 -2.151 26.591 1.00 92.62 102 GLY A C 1
ATOM 812 O O . GLY A 1 102 ? -21.869 -2.559 25.940 1.00 92.62 102 GLY A O 1
ATOM 813 N N . LYS A 1 103 ? -23.514 -1.049 26.252 1.00 94.81 103 LYS A N 1
ATOM 814 C CA . LYS A 1 103 ? -23.331 -0.305 24.990 1.00 94.81 103 LYS A CA 1
ATOM 815 C C . LYS A 1 103 ? -21.868 0.059 24.705 1.00 94.81 103 LYS A C 1
ATOM 817 O O . LYS A 1 103 ? -21.390 -0.116 23.590 1.00 94.81 103 LYS A O 1
ATOM 822 N N . ARG A 1 104 ? -21.127 0.502 25.728 1.00 94.06 104 ARG A N 1
ATOM 823 C CA . ARG A 1 104 ? -19.709 0.871 25.590 1.00 94.06 104 ARG A CA 1
ATOM 824 C C . ARG A 1 104 ? -18.811 -0.329 25.258 1.00 94.06 104 ARG A C 1
ATOM 826 O O . ARG A 1 104 ? -17.869 -0.171 24.489 1.00 94.06 104 ARG A O 1
ATOM 833 N N . LYS A 1 105 ? -19.096 -1.516 25.811 1.00 94.62 105 LYS A N 1
ATOM 834 C CA . LYS A 1 105 ? -18.364 -2.754 25.490 1.00 94.62 105 LYS A CA 1
ATOM 835 C C . LYS A 1 105 ? -18.630 -3.171 24.041 1.00 94.62 105 LYS A C 1
ATOM 837 O O . LYS A 1 105 ? -17.686 -3.486 23.329 1.00 94.62 105 LYS A O 1
ATOM 842 N N . ALA A 1 106 ? -19.882 -3.076 23.585 1.00 95.06 106 ALA A N 1
ATOM 843 C CA . ALA A 1 106 ? -20.254 -3.367 22.199 1.00 95.06 106 ALA A CA 1
ATOM 844 C C . ALA A 1 106 ? -19.562 -2.428 21.191 1.00 95.06 106 ALA A C 1
ATOM 846 O O . ALA A 1 106 ? -19.004 -2.898 20.206 1.00 95.06 106 ALA A O 1
ATOM 847 N N . GLN A 1 107 ? -19.502 -1.120 21.470 1.00 95.69 107 GLN A N 1
ATOM 848 C CA . GLN A 1 107 ? -18.772 -0.156 20.630 1.00 95.69 107 GLN A CA 1
ATOM 849 C C . GLN A 1 107 ? -17.267 -0.455 20.553 1.00 95.69 107 GLN A C 1
ATOM 851 O O . GLN A 1 107 ? -16.661 -0.347 19.489 1.00 95.69 107 GLN A O 1
ATOM 856 N N . LEU A 1 108 ? -16.649 -0.832 21.678 1.00 96.31 108 LEU A N 1
ATOM 857 C CA . LEU A 1 108 ? -15.238 -1.227 21.699 1.00 96.31 108 LEU A CA 1
ATOM 858 C C . LEU A 1 108 ? -15.006 -2.526 20.925 1.00 96.31 108 LEU A C 1
ATOM 860 O O . LEU A 1 108 ? -13.997 -2.630 20.233 1.00 96.31 108 LEU A O 1
ATOM 864 N N . GLN A 1 109 ? -15.940 -3.477 20.997 1.00 96.00 109 GLN A N 1
ATOM 865 C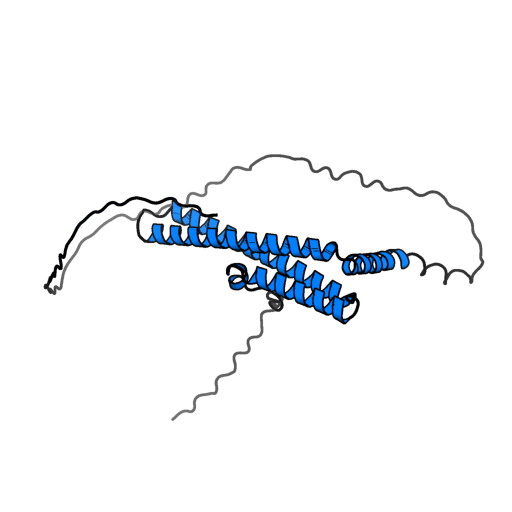 CA . GLN A 1 109 ? -15.871 -4.705 20.213 1.00 96.00 109 GLN A CA 1
ATOM 866 C C . GLN A 1 109 ? -15.971 -4.413 18.713 1.00 96.00 109 GLN A C 1
ATOM 868 O O . GLN A 1 109 ? -15.084 -4.815 17.971 1.00 96.00 109 GLN A O 1
ATOM 873 N N . GLN A 1 110 ? -16.947 -3.603 18.295 1.00 97.12 110 GLN A N 1
ATOM 874 C CA . GLN A 1 110 ? -17.071 -3.158 16.907 1.00 97.12 110 GLN A CA 1
ATOM 875 C C . GLN A 1 110 ? -15.793 -2.459 16.421 1.00 97.12 110 GLN A C 1
ATOM 877 O O . GLN A 1 110 ? -15.324 -2.714 15.316 1.00 97.12 110 GLN A O 1
ATOM 882 N N . ARG A 1 111 ? -15.183 -1.601 17.250 1.00 97.06 111 ARG A N 1
ATOM 883 C CA . ARG A 1 111 ? -13.903 -0.963 16.913 1.00 97.06 111 ARG A CA 1
ATOM 884 C C . ARG A 1 111 ? -12.775 -1.985 16.740 1.00 97.06 111 ARG A C 1
ATOM 886 O O . ARG A 1 111 ? -11.959 -1.818 15.840 1.00 97.06 111 ARG A O 1
ATOM 893 N N . LEU A 1 112 ? -12.705 -3.016 17.584 1.00 97.94 112 LEU A N 1
ATOM 894 C CA . LEU A 1 112 ? -11.728 -4.100 17.434 1.00 97.94 112 LEU A CA 1
ATOM 895 C C . LEU A 1 112 ? -11.961 -4.896 16.147 1.00 97.94 112 LEU A C 1
ATOM 897 O O . LEU A 1 112 ? -10.990 -5.263 15.494 1.00 97.94 112 LEU A O 1
ATOM 901 N N . ASP A 1 113 ? -13.216 -5.121 15.768 1.00 98.12 113 ASP A N 1
ATOM 902 C CA . ASP A 1 113 ? -13.566 -5.814 14.526 1.00 98.12 113 ASP A CA 1
ATOM 903 C C . ASP A 1 113 ? -13.163 -4.989 13.296 1.00 98.12 113 ASP A C 1
ATOM 905 O O . ASP A 1 113 ? -12.543 -5.521 12.379 1.00 98.12 113 ASP A O 1
ATOM 909 N N . VAL A 1 114 ? -13.393 -3.670 13.321 1.00 97.25 114 VAL A N 1
ATOM 910 C CA . VAL A 1 114 ? -12.892 -2.751 12.284 1.00 97.25 114 VAL A CA 1
ATOM 911 C C . VAL A 1 114 ? -11.368 -2.807 12.191 1.00 97.25 114 VAL A C 1
ATOM 913 O O . VAL A 1 114 ? -10.836 -2.917 11.094 1.00 97.25 114 VAL A O 1
ATOM 916 N N . LEU A 1 115 ? -10.650 -2.775 13.317 1.00 97.75 115 LEU A N 1
ATOM 917 C CA . LEU A 1 115 ? -9.183 -2.835 13.314 1.00 97.75 115 LEU A CA 1
ATOM 918 C C . LEU A 1 115 ? -8.649 -4.165 12.760 1.00 97.75 115 LEU A C 1
ATOM 920 O O . LEU A 1 115 ? -7.625 -4.159 12.087 1.00 97.75 115 LEU A O 1
ATOM 924 N N . ARG A 1 116 ? -9.340 -5.289 12.997 1.00 98.19 116 ARG A N 1
ATOM 925 C CA . ARG A 1 116 ? -8.997 -6.587 12.385 1.00 98.19 116 ARG A CA 1
ATOM 926 C C . ARG A 1 116 ? -9.181 -6.550 10.872 1.00 98.19 116 ARG A C 1
ATOM 928 O O . ARG A 1 116 ? -8.246 -6.874 10.156 1.00 98.19 116 ARG A O 1
ATOM 935 N N . ALA A 1 117 ? -10.322 -6.052 10.399 1.00 98.12 117 ALA A N 1
ATOM 936 C CA . ALA A 1 117 ? -10.559 -5.894 8.966 1.00 98.12 117 ALA A CA 1
ATOM 937 C C . ALA A 1 117 ? -9.526 -4.958 8.306 1.00 98.12 117 ALA A C 1
ATOM 939 O O . ALA A 1 117 ? -9.083 -5.207 7.191 1.00 98.12 117 ALA A O 1
ATOM 940 N N . GLN A 1 118 ? -9.098 -3.898 9.001 1.00 97.81 118 GLN A N 1
ATOM 941 C CA . GLN A 1 118 ? -8.023 -3.021 8.526 1.00 97.81 118 GLN A CA 1
ATOM 942 C C . GLN A 1 118 ? -6.662 -3.730 8.477 1.00 97.81 118 GLN A C 1
ATOM 944 O O . GLN A 1 118 ? -5.894 -3.464 7.557 1.00 97.81 118 GLN A O 1
ATOM 949 N N . CYS A 1 119 ? -6.358 -4.629 9.423 1.00 97.38 119 CYS A N 1
ATOM 950 C CA . CYS A 1 119 ? -5.169 -5.484 9.341 1.00 97.38 119 CYS A CA 1
ATOM 951 C C . CYS A 1 119 ? -5.216 -6.397 8.113 1.00 97.38 119 CYS A C 1
ATOM 953 O O . CYS A 1 119 ? -4.198 -6.536 7.443 1.00 97.38 119 CYS A O 1
ATOM 955 N N . ASP A 1 120 ? -6.371 -6.996 7.812 1.00 98.00 120 ASP A N 1
ATOM 956 C CA . ASP A 1 120 ? -6.519 -7.879 6.650 1.00 98.00 120 ASP A CA 1
ATOM 957 C C . ASP A 1 120 ? -6.246 -7.112 5.349 1.00 98.00 120 ASP A C 1
ATOM 959 O O . ASP A 1 120 ? -5.422 -7.536 4.543 1.00 98.00 120 ASP A O 1
ATOM 963 N N . VAL A 1 121 ? -6.835 -5.919 5.201 1.00 97.88 121 VAL A N 1
ATOM 964 C CA . VAL A 1 121 ? -6.571 -5.028 4.056 1.00 97.88 121 VAL A CA 1
ATOM 965 C C . VAL A 1 121 ? -5.101 -4.604 3.990 1.00 97.88 121 VAL A C 1
ATOM 967 O O . VAL A 1 121 ? -4.515 -4.568 2.910 1.00 97.88 121 VAL A O 1
ATOM 970 N N . LEU A 1 122 ? -4.478 -4.289 5.129 1.00 97.69 122 LEU A N 1
ATOM 971 C CA . LEU A 1 122 ? -3.063 -3.927 5.162 1.00 97.69 122 LEU A CA 1
ATOM 972 C C . LEU A 1 122 ? -2.176 -5.091 4.698 1.00 97.69 122 LEU A C 1
ATOM 974 O O . LEU A 1 122 ? -1.229 -4.866 3.950 1.00 97.69 122 LEU A O 1
ATOM 978 N N . ASN A 1 123 ? -2.484 -6.320 5.117 1.00 97.81 123 ASN A N 1
ATOM 979 C CA . ASN A 1 123 ? -1.751 -7.507 4.685 1.00 97.81 123 ASN A CA 1
ATOM 980 C C . ASN A 1 123 ? -1.898 -7.727 3.174 1.00 97.81 123 ASN A C 1
ATOM 982 O O . ASN A 1 123 ? -0.895 -7.977 2.513 1.00 97.81 123 ASN A O 1
ATOM 986 N N . GLU A 1 124 ? -3.102 -7.559 2.613 1.00 97.25 124 GLU A N 1
ATOM 987 C CA . GLU A 1 124 ? -3.315 -7.580 1.155 1.00 97.25 124 GLU A CA 1
ATOM 988 C C . GLU A 1 124 ? -2.409 -6.554 0.444 1.00 97.25 124 GLU A C 1
ATOM 990 O O . GLU A 1 124 ? -1.757 -6.888 -0.544 1.00 97.25 124 GLU A O 1
ATOM 995 N N . CYS A 1 125 ? -2.298 -5.331 0.976 1.00 97.44 125 CYS A N 1
ATOM 996 C CA . CYS A 1 125 ? -1.428 -4.294 0.409 1.00 97.44 125 CYS A CA 1
ATOM 997 C C . CYS A 1 125 ? 0.064 -4.644 0.509 1.00 97.44 125 CYS A C 1
ATOM 999 O O . CYS A 1 125 ? 0.806 -4.416 -0.442 1.00 97.44 125 CYS A O 1
ATOM 1001 N N . ILE A 1 126 ? 0.510 -5.200 1.641 1.00 97.31 126 ILE A N 1
ATOM 1002 C CA . ILE A 1 126 ? 1.904 -5.633 1.840 1.00 97.31 126 ILE A CA 1
ATOM 1003 C C . ILE A 1 126 ? 2.260 -6.750 0.858 1.00 97.31 126 ILE A C 1
ATOM 1005 O O . ILE A 1 126 ? 3.334 -6.710 0.261 1.00 97.31 126 ILE A O 1
ATOM 1009 N N . HIS A 1 127 ? 1.368 -7.724 0.667 1.00 97.19 127 HIS A N 1
ATOM 1010 C CA . HIS A 1 127 ? 1.577 -8.799 -0.299 1.00 97.19 127 HIS A CA 1
ATOM 1011 C C . HIS A 1 127 ? 1.626 -8.262 -1.731 1.00 97.19 127 HIS A C 1
ATOM 1013 O O . HIS A 1 127 ? 2.592 -8.538 -2.433 1.00 97.19 127 HIS A O 1
ATOM 1019 N N . GLY A 1 128 ? 0.670 -7.414 -2.126 1.00 95.81 128 GLY A N 1
ATOM 1020 C CA . GLY A 1 128 ? 0.670 -6.799 -3.457 1.00 95.81 128 GLY A CA 1
ATOM 1021 C C . GLY A 1 128 ? 1.927 -5.968 -3.737 1.00 95.81 128 GLY A C 1
ATOM 1022 O O . GLY A 1 128 ? 2.490 -6.046 -4.827 1.00 95.81 128 GLY A O 1
ATOM 1023 N N . LEU A 1 129 ? 2.420 -5.219 -2.743 1.00 97.06 129 LEU A N 1
ATOM 1024 C CA . LEU A 1 129 ? 3.681 -4.489 -2.872 1.00 97.06 129 LEU A CA 1
ATOM 1025 C C . LEU A 1 129 ? 4.880 -5.434 -2.978 1.00 97.06 129 LEU A C 1
ATOM 1027 O O . LEU A 1 129 ? 5.745 -5.209 -3.815 1.00 97.06 129 LEU A O 1
ATOM 1031 N N . SER A 1 130 ? 4.917 -6.497 -2.172 1.00 97.12 130 SER A N 1
ATOM 1032 C CA . SER A 1 130 ? 6.001 -7.488 -2.205 1.00 97.12 130 SER A CA 1
ATOM 1033 C C . SER A 1 130 ? 6.090 -8.169 -3.574 1.00 97.12 130 SER A C 1
ATOM 1035 O O . SER A 1 130 ? 7.178 -8.270 -4.138 1.00 97.12 130 SER A O 1
ATOM 1037 N N . ASP A 1 131 ? 4.945 -8.559 -4.143 1.00 97.25 131 ASP A N 1
ATOM 1038 C CA . ASP A 1 131 ? 4.859 -9.149 -5.482 1.00 97.25 131 ASP A CA 1
ATOM 1039 C C . ASP A 1 131 ? 5.309 -8.155 -6.566 1.00 97.25 131 ASP A C 1
ATOM 1041 O O . ASP A 1 131 ? 5.989 -8.531 -7.526 1.00 97.25 131 ASP A O 1
ATOM 1045 N N . HIS A 1 132 ? 4.969 -6.868 -6.416 1.00 96.69 132 HIS A N 1
ATOM 1046 C CA . HIS A 1 132 ? 5.434 -5.819 -7.322 1.00 96.69 132 HIS A CA 1
ATOM 1047 C C . HIS A 1 132 ? 6.950 -5.613 -7.211 1.00 96.69 132 HIS A C 1
ATOM 1049 O O . HIS A 1 132 ? 7.623 -5.573 -8.241 1.00 96.69 132 HIS A O 1
ATOM 1055 N N . CYS A 1 133 ? 7.498 -5.508 -5.996 1.00 96.12 133 CYS A N 1
ATOM 1056 C CA . CYS A 1 133 ? 8.935 -5.363 -5.764 1.00 96.12 133 CYS A CA 1
ATOM 1057 C C . CYS A 1 133 ? 9.712 -6.519 -6.400 1.00 96.12 133 CYS A C 1
ATOM 1059 O O . CYS A 1 133 ? 10.656 -6.265 -7.145 1.00 96.12 133 CYS A O 1
ATOM 1061 N N . ALA A 1 134 ? 9.275 -7.764 -6.185 1.00 95.81 134 ALA A N 1
ATOM 1062 C CA . ALA A 1 134 ? 9.892 -8.940 -6.797 1.00 95.81 134 ALA A CA 1
ATOM 1063 C C . ALA A 1 134 ? 9.878 -8.852 -8.332 1.00 95.81 134 ALA A C 1
ATOM 1065 O O . ALA A 1 134 ? 10.920 -8.966 -8.974 1.00 95.81 134 ALA A O 1
ATOM 1066 N N . TRP A 1 135 ? 8.718 -8.544 -8.926 1.00 95.44 135 TRP A N 1
ATOM 1067 C CA . TRP A 1 135 ? 8.600 -8.358 -10.375 1.00 95.44 135 TRP A CA 1
ATOM 1068 C C . TRP A 1 135 ? 9.537 -7.265 -10.915 1.00 95.44 135 TRP A C 1
ATOM 1070 O O . TRP A 1 135 ? 10.166 -7.445 -11.960 1.00 95.44 135 TRP A O 1
ATOM 1080 N N . PHE A 1 136 ? 9.624 -6.127 -10.224 1.00 94.50 136 PHE A N 1
ATOM 1081 C CA . PHE A 1 136 ? 10.443 -5.004 -10.666 1.00 94.50 136 PHE A CA 1
ATOM 1082 C C . PHE A 1 136 ? 11.938 -5.320 -10.556 1.00 94.50 136 PHE A C 1
ATOM 1084 O O . PHE A 1 136 ? 12.684 -5.054 -11.497 1.00 94.50 136 PHE A O 1
ATOM 1091 N N . GLN A 1 137 ? 12.364 -5.950 -9.460 1.00 92.50 137 GLN A N 1
ATOM 1092 C CA . GLN A 1 137 ? 13.763 -6.315 -9.214 1.00 92.50 137 GLN A CA 1
ATOM 1093 C C . GLN A 1 137 ? 14.272 -7.406 -10.167 1.00 92.50 137 GLN A C 1
ATOM 1095 O O . GLN A 1 137 ? 15.440 -7.408 -10.548 1.00 92.50 137 GLN A O 1
ATOM 1100 N N . GLU A 1 138 ? 13.398 -8.309 -10.613 1.00 91.44 138 GLU A N 1
ATOM 1101 C CA . GLU A 1 138 ? 13.739 -9.328 -11.614 1.00 91.44 138 GLU A CA 1
ATOM 1102 C C . GLU A 1 138 ? 13.836 -8.764 -13.047 1.00 91.44 138 GLU A C 1
ATOM 1104 O O . GLU A 1 138 ? 14.414 -9.401 -13.946 1.00 91.44 138 GLU A O 1
ATOM 1109 N N . SER A 1 139 ? 13.306 -7.556 -13.280 1.00 88.31 139 SER A N 1
ATOM 1110 C CA . SER A 1 139 ? 13.311 -6.921 -14.597 1.00 88.31 139 SER A CA 1
ATOM 1111 C C . SER A 1 139 ? 14.736 -6.661 -15.103 1.00 88.31 139 SER A C 1
ATOM 1113 O O . SER A 1 139 ? 15.650 -6.323 -14.348 1.00 88.31 139 SER A O 1
ATOM 1115 N N . ALA A 1 140 ? 14.942 -6.831 -16.412 1.00 85.00 140 ALA A N 1
ATOM 1116 C CA . ALA A 1 140 ? 16.246 -6.596 -17.033 1.00 85.00 140 ALA A CA 1
ATOM 1117 C C . ALA A 1 140 ? 16.686 -5.129 -16.902 1.00 85.00 140 ALA A C 1
ATOM 1119 O O . ALA A 1 140 ? 17.845 -4.867 -16.614 1.00 85.00 140 ALA A O 1
ATOM 1120 N N . THR A 1 141 ? 15.741 -4.191 -17.024 1.00 83.62 141 THR A N 1
ATOM 1121 C CA . THR A 1 141 ? 15.983 -2.749 -16.880 1.00 83.62 141 THR A CA 1
ATOM 1122 C C . THR A 1 141 ? 16.446 -2.369 -15.477 1.00 83.62 141 THR A C 1
ATOM 1124 O O . THR A 1 141 ? 17.294 -1.497 -15.331 1.00 83.62 141 THR A O 1
ATOM 1127 N N . TYR A 1 142 ? 15.913 -3.023 -14.439 1.00 86.44 142 TYR A N 1
ATOM 1128 C CA . TYR A 1 142 ? 16.374 -2.798 -13.071 1.00 86.44 142 TYR A CA 1
ATOM 1129 C C . TYR A 1 142 ? 17.786 -3.350 -12.864 1.00 86.44 142 TYR A C 1
ATOM 1131 O O . TYR A 1 142 ? 18.641 -2.647 -12.337 1.00 86.44 142 TYR A O 1
ATOM 1139 N N . ARG A 1 143 ? 18.057 -4.577 -13.328 1.00 87.88 143 ARG A N 1
ATOM 1140 C CA . ARG A 1 143 ? 19.395 -5.181 -13.224 1.00 87.88 143 ARG A CA 1
ATOM 1141 C C . ARG A 1 143 ? 20.463 -4.365 -13.945 1.00 87.88 143 ARG A C 1
ATOM 1143 O O . ARG A 1 143 ? 21.495 -4.089 -13.354 1.00 87.88 143 ARG A O 1
ATOM 1150 N N . GLU A 1 144 ? 20.184 -3.912 -15.163 1.00 85.88 144 GLU A N 1
ATOM 1151 C CA . GLU A 1 144 ? 21.094 -3.045 -15.922 1.00 85.88 144 GLU A CA 1
ATOM 1152 C C . GLU A 1 144 ? 21.352 -1.712 -15.200 1.00 85.88 144 GLU A C 1
ATOM 1154 O O . GLU A 1 144 ? 22.488 -1.251 -15.124 1.00 85.88 144 GLU A O 1
ATOM 1159 N N . ALA A 1 145 ? 20.314 -1.104 -14.619 1.00 84.94 145 ALA A N 1
ATOM 1160 C CA . ALA A 1 145 ? 20.456 0.117 -13.830 1.00 84.94 145 ALA A CA 1
ATOM 1161 C C . ALA A 1 145 ? 21.314 -0.090 -12.570 1.00 84.94 145 ALA A C 1
ATOM 1163 O O . ALA A 1 145 ? 22.136 0.768 -12.248 1.00 84.94 145 ALA A O 1
ATOM 1164 N N . VAL A 1 146 ? 21.144 -1.219 -11.873 1.00 85.62 146 VAL A N 1
ATOM 1165 C CA . VAL A 1 146 ? 21.966 -1.589 -10.711 1.00 85.62 146 VAL A CA 1
ATOM 1166 C C . VAL A 1 146 ? 23.418 -1.809 -11.132 1.00 85.62 146 VAL A C 1
ATOM 1168 O O . VAL A 1 146 ? 24.297 -1.175 -10.558 1.00 85.62 146 VAL A O 1
ATOM 1171 N N . GLU A 1 147 ? 23.669 -2.600 -12.179 1.00 86.31 147 GLU A N 1
ATOM 1172 C CA . GLU A 1 147 ? 25.018 -2.842 -12.716 1.00 86.31 147 GLU A CA 1
ATOM 1173 C C . GLU A 1 147 ? 25.708 -1.537 -13.148 1.00 86.31 147 GLU A C 1
ATOM 1175 O O . GLU A 1 147 ? 26.891 -1.336 -12.876 1.00 86.31 147 GLU A O 1
ATOM 1180 N N . TYR A 1 148 ? 24.976 -0.616 -13.784 1.00 84.06 148 TYR A N 1
ATOM 1181 C CA . TYR A 1 148 ? 25.505 0.693 -14.173 1.00 84.06 148 TYR A CA 1
ATOM 1182 C C . TYR A 1 148 ? 25.914 1.537 -12.961 1.00 84.06 148 TYR A C 1
ATOM 1184 O O . TYR A 1 148 ? 26.945 2.214 -12.988 1.00 84.06 148 TYR A O 1
ATOM 1192 N N . LEU A 1 149 ? 25.106 1.518 -11.898 1.00 82.19 149 LEU A N 1
ATOM 1193 C CA . LEU A 1 149 ? 25.432 2.221 -10.665 1.00 82.19 149 LEU A CA 1
ATOM 1194 C C . LEU A 1 149 ? 26.641 1.570 -9.989 1.00 82.19 149 LEU A C 1
ATOM 1196 O O . LEU A 1 149 ? 27.604 2.279 -9.729 1.00 82.19 149 LEU A O 1
ATOM 1200 N N . GLU A 1 150 ? 26.639 0.254 -9.778 1.00 82.88 150 GLU A N 1
ATOM 1201 C CA . GLU A 1 150 ? 27.746 -0.492 -9.157 1.00 82.88 150 GLU A CA 1
ATOM 1202 C C . GLU A 1 150 ? 29.069 -0.311 -9.922 1.00 82.88 150 GLU A C 1
ATOM 1204 O O . GLU A 1 150 ? 30.080 0.065 -9.329 1.00 82.88 150 GLU A O 1
ATOM 1209 N N . GLY A 1 151 ? 29.055 -0.435 -11.253 1.00 75.31 151 GLY A N 1
ATOM 1210 C CA . GLY A 1 151 ? 30.242 -0.245 -12.093 1.00 75.31 151 GLY A CA 1
ATOM 1211 C C . GLY A 1 151 ? 30.788 1.188 -12.099 1.00 75.31 151 GLY A C 1
ATOM 1212 O O . GLY A 1 151 ? 31.973 1.398 -12.360 1.00 75.31 151 GLY A O 1
ATOM 1213 N N . ARG A 1 152 ? 29.959 2.191 -11.777 1.00 67.81 152 ARG A N 1
ATOM 1214 C CA . ARG A 1 152 ? 30.421 3.572 -11.576 1.00 67.81 152 ARG A CA 1
ATOM 1215 C C . ARG A 1 152 ? 31.178 3.736 -10.256 1.00 67.81 152 ARG A C 1
ATOM 1217 O O . ARG A 1 152 ? 32.100 4.543 -10.212 1.00 67.81 152 ARG A O 1
ATOM 1224 N N . TRP A 1 153 ? 30.802 3.004 -9.208 1.00 59.06 153 TRP A N 1
ATOM 1225 C CA . TRP A 1 153 ? 31.494 3.057 -7.915 1.00 59.06 153 TRP A CA 1
ATOM 1226 C C . TRP A 1 153 ? 32.845 2.332 -7.963 1.00 59.06 153 TRP A C 1
ATOM 1228 O O . TRP A 1 153 ? 33.816 2.855 -7.428 1.00 59.06 153 TRP A O 1
ATOM 1238 N N . ASP A 1 154 ? 32.944 1.211 -8.683 1.00 60.34 154 ASP A N 1
ATOM 1239 C CA . ASP A 1 154 ? 34.214 0.483 -8.856 1.00 60.34 154 ASP A CA 1
ATOM 1240 C C . ASP A 1 154 ? 35.188 1.171 -9.838 1.00 60.34 154 ASP A C 1
ATOM 1242 O O . ASP A 1 154 ? 36.395 0.927 -9.810 1.00 60.34 154 ASP A O 1
ATOM 1246 N N . GLY A 1 155 ? 34.681 2.032 -10.727 1.00 54.12 155 GLY A N 1
ATOM 1247 C CA . GLY A 1 155 ? 35.473 2.727 -11.749 1.00 54.12 155 GLY A CA 1
ATOM 1248 C C . GLY A 1 155 ? 36.092 4.066 -11.324 1.00 54.12 155 GLY A C 1
ATOM 1249 O O . GLY A 1 155 ? 36.894 4.611 -12.083 1.00 54.12 155 GLY A O 1
ATOM 1250 N N . ASP A 1 156 ? 35.733 4.608 -10.155 1.00 50.94 156 ASP A N 1
ATOM 1251 C CA . ASP A 1 156 ? 36.172 5.943 -9.697 1.00 50.94 156 ASP A CA 1
ATOM 1252 C C . ASP A 1 156 ? 37.354 5.899 -8.706 1.00 50.94 156 ASP A C 1
ATOM 1254 O O . ASP A 1 156 ? 37.950 6.930 -8.409 1.00 50.94 156 ASP A O 1
ATOM 1258 N N . ASP A 1 157 ? 37.774 4.709 -8.259 1.00 52.75 157 ASP A N 1
ATOM 1259 C CA . ASP A 1 157 ? 38.896 4.541 -7.313 1.00 52.75 157 ASP A CA 1
ATOM 1260 C C . ASP A 1 157 ? 40.275 4.363 -7.994 1.00 52.75 157 ASP A C 1
ATOM 1262 O O . ASP A 1 157 ? 41.284 4.119 -7.334 1.00 52.75 157 ASP A O 1
ATOM 1266 N N . GLY A 1 158 ? 40.357 4.497 -9.326 1.00 52.88 158 GLY A N 1
ATOM 1267 C CA . GLY A 1 158 ? 41.573 4.178 -10.094 1.00 52.88 158 GLY A CA 1
ATOM 1268 C C . GLY A 1 158 ? 42.203 5.303 -10.922 1.00 52.88 158 GLY A C 1
ATOM 1269 O O . GLY A 1 158 ? 43.263 5.084 -11.501 1.00 52.88 158 GLY A O 1
ATOM 1270 N N . ALA A 1 159 ? 41.587 6.486 -11.032 1.00 50.22 159 ALA A N 1
ATOM 1271 C CA . ALA A 1 159 ? 41.988 7.476 -12.048 1.00 50.22 159 ALA A CA 1
ATOM 1272 C C . ALA A 1 159 ? 42.391 8.864 -11.513 1.00 50.22 159 ALA A C 1
ATOM 1274 O O . ALA A 1 159 ? 42.615 9.777 -12.311 1.00 50.22 159 ALA A O 1
ATOM 1275 N N . ALA A 1 160 ? 42.508 9.047 -10.193 1.00 49.69 160 ALA A N 1
ATOM 1276 C CA . ALA A 1 160 ? 42.876 10.342 -9.606 1.00 49.69 160 ALA A CA 1
ATOM 1277 C C . ALA A 1 160 ? 44.341 10.453 -9.128 1.00 49.69 160 ALA A C 1
ATOM 1279 O O . ALA A 1 160 ? 44.830 11.573 -8.991 1.00 49.69 160 ALA A O 1
ATOM 1280 N N . GLU A 1 161 ? 45.072 9.347 -8.944 1.00 50.66 161 GLU A N 1
ATOM 1281 C CA . GLU A 1 161 ? 46.417 9.370 -8.325 1.00 50.66 161 GLU A CA 1
ATOM 1282 C C . GLU A 1 161 ? 47.597 9.075 -9.274 1.00 50.66 161 GLU A C 1
ATOM 1284 O O . GLU A 1 161 ? 48.734 9.071 -8.822 1.00 50.66 161 GLU A O 1
ATOM 1289 N N . ASP A 1 162 ? 47.392 8.921 -10.590 1.00 45.47 162 ASP A N 1
ATOM 1290 C CA . ASP A 1 162 ? 48.515 8.686 -11.531 1.00 45.47 162 ASP A CA 1
ATOM 1291 C C . ASP A 1 162 ? 48.860 9.884 -12.436 1.00 45.47 162 ASP A C 1
ATOM 1293 O O . ASP A 1 162 ? 49.888 9.900 -13.107 1.00 45.47 162 ASP A O 1
ATOM 1297 N N . ALA A 1 163 ? 48.066 10.961 -12.421 1.00 49.56 163 ALA A N 1
ATOM 1298 C CA . ALA A 1 163 ? 48.317 12.135 -13.271 1.00 49.56 163 ALA A CA 1
ATOM 1299 C C . ALA A 1 163 ? 49.120 13.261 -12.586 1.00 49.56 163 ALA A C 1
ATOM 1301 O O . ALA A 1 163 ? 49.299 14.333 -13.172 1.00 49.56 163 ALA A O 1
ATOM 1302 N N . ARG A 1 164 ? 49.602 13.064 -11.347 1.00 46.56 164 ARG A N 1
ATOM 1303 C CA . ARG A 1 164 ? 50.297 14.117 -10.577 1.00 46.56 164 ARG A CA 1
ATOM 1304 C C . ARG A 1 164 ? 51.705 13.759 -10.085 1.00 46.56 164 ARG A C 1
ATOM 1306 O O . ARG A 1 164 ? 52.319 14.580 -9.403 1.00 46.56 164 ARG A O 1
ATOM 1313 N N . LEU A 1 165 ? 52.251 12.600 -10.459 1.00 45.25 165 LEU A N 1
ATOM 1314 C CA . LEU A 1 165 ? 53.555 12.135 -9.962 1.00 45.25 165 LEU A CA 1
ATOM 1315 C C . LEU A 1 165 ? 54.617 11.834 -11.032 1.00 45.25 165 LEU A C 1
ATOM 1317 O O . LEU A 1 165 ? 55.676 11.317 -10.698 1.00 45.25 165 LEU A O 1
ATOM 1321 N N . GLU A 1 166 ? 54.447 12.287 -12.276 1.00 45.09 166 GLU A N 1
ATOM 1322 C CA . GLU A 1 166 ? 55.547 12.327 -13.257 1.00 45.09 166 GLU A CA 1
ATOM 1323 C C . GLU A 1 166 ? 56.036 13.756 -13.528 1.00 45.09 166 GLU A C 1
ATOM 1325 O O . GLU A 1 166 ? 56.047 14.223 -14.661 1.00 45.09 166 GLU A O 1
ATOM 1330 N N . LEU A 1 167 ? 56.460 14.499 -12.496 1.00 47.56 167 LEU A N 1
ATOM 1331 C CA . LEU A 1 167 ? 57.344 15.651 -12.737 1.00 47.56 167 LEU A CA 1
ATOM 1332 C C . LEU A 1 167 ? 58.204 16.084 -11.542 1.00 47.56 167 LEU A C 1
ATOM 1334 O O . LEU A 1 167 ? 58.405 17.281 -11.345 1.00 47.56 167 LEU A O 1
ATOM 1338 N N . ARG A 1 168 ? 58.772 15.159 -10.755 1.00 36.41 168 ARG A N 1
ATOM 1339 C CA . ARG A 1 168 ? 60.029 15.469 -10.046 1.00 36.41 168 ARG A CA 1
ATOM 1340 C C . ARG A 1 168 ? 60.763 14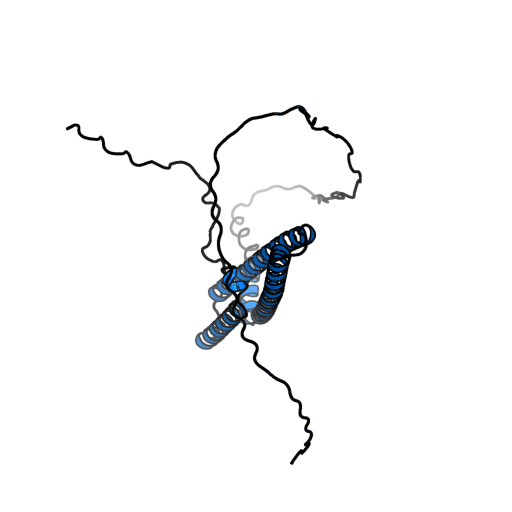.231 -9.542 1.00 36.41 168 ARG A C 1
ATOM 1342 O O . ARG A 1 168 ? 60.474 13.701 -8.479 1.00 36.41 168 ARG A O 1
ATOM 1349 N N . ALA A 1 169 ? 61.791 13.840 -10.285 1.00 43.56 169 ALA A N 1
ATOM 1350 C CA . ALA A 1 169 ? 62.896 13.058 -9.755 1.00 43.56 169 ALA A CA 1
ATOM 1351 C C . ALA A 1 169 ? 63.534 13.769 -8.542 1.00 43.56 169 ALA A C 1
ATOM 1353 O O . ALA A 1 169 ? 63.783 14.978 -8.604 1.00 43.56 169 ALA A O 1
ATOM 1354 N N . GLY A 1 170 ? 63.846 13.020 -7.476 1.00 38.06 170 GLY A N 1
ATOM 1355 C CA . GLY A 1 170 ? 64.749 13.491 -6.421 1.00 38.06 170 GLY A CA 1
ATOM 1356 C C . GLY A 1 170 ? 64.692 12.767 -5.069 1.00 38.06 170 GLY A C 1
ATOM 1357 O O . GLY A 1 170 ? 64.112 13.304 -4.138 1.00 38.06 170 GLY A O 1
ATOM 1358 N N . THR A 1 171 ? 65.431 11.651 -4.962 1.00 41.28 171 THR A N 1
ATOM 1359 C CA . THR A 1 171 ? 66.253 11.196 -3.802 1.00 41.28 171 THR A CA 1
ATOM 1360 C C . THR A 1 171 ? 65.635 10.853 -2.425 1.00 41.28 171 THR A C 1
ATOM 1362 O O . THR A 1 171 ? 65.121 11.733 -1.747 1.00 41.28 171 THR A O 1
ATOM 1365 N N . GLY A 1 172 ? 65.925 9.620 -1.954 1.00 35.41 172 GLY A N 1
ATOM 1366 C CA . GLY A 1 172 ? 65.964 9.162 -0.540 1.00 35.41 172 GLY A CA 1
ATOM 1367 C C . GLY A 1 172 ? 64.852 8.159 -0.198 1.00 35.41 172 GLY A C 1
ATOM 1368 O O . GLY A 1 172 ? 63.701 8.558 -0.135 1.00 35.41 172 GLY A O 1
ATOM 1369 N N . ASP A 1 173 ? 65.054 6.838 -0.228 1.00 39.31 173 ASP A N 1
ATOM 1370 C CA . ASP A 1 173 ? 65.751 5.945 0.728 1.00 39.31 173 ASP A CA 1
ATOM 1371 C C . ASP A 1 173 ? 65.093 5.831 2.128 1.00 39.31 173 ASP A C 1
ATOM 1373 O O . ASP A 1 173 ? 64.944 6.825 2.832 1.00 39.31 173 ASP A O 1
ATOM 1377 N N . VAL A 1 174 ? 64.824 4.569 2.511 1.00 38.91 174 VAL A N 1
ATOM 1378 C CA . VAL A 1 174 ? 64.497 3.990 3.841 1.00 38.91 174 VAL A CA 1
ATOM 1379 C C . VAL A 1 174 ? 63.051 4.028 4.389 1.00 38.91 174 VAL A C 1
ATOM 1381 O O . VAL A 1 174 ? 62.495 5.087 4.655 1.00 38.91 174 VAL A O 1
ATOM 1384 N N . GLY A 1 175 ? 62.546 2.829 4.743 1.00 35.19 175 GLY A N 1
ATOM 1385 C CA . GLY A 1 175 ? 61.716 2.584 5.944 1.00 35.19 175 GLY A CA 1
ATOM 1386 C C . GLY A 1 175 ? 60.322 2.004 5.663 1.00 35.19 175 GLY A C 1
ATOM 1387 O O . GLY A 1 175 ? 59.431 2.749 5.288 1.00 35.19 175 GLY A O 1
ATOM 1388 N N . GLU A 1 176 ? 60.116 0.686 5.633 1.00 38.56 176 GLU A N 1
ATOM 1389 C CA . GLU A 1 176 ? 59.920 -0.224 6.786 1.00 38.56 176 GLU A CA 1
ATOM 1390 C C . GLU A 1 176 ? 58.439 -0.339 7.224 1.00 38.56 176 GLU A C 1
ATOM 1392 O O . GLU A 1 176 ? 57.787 0.637 7.573 1.00 38.56 176 GLU A O 1
ATOM 1397 N N . GLU A 1 177 ? 57.955 -1.579 7.093 1.00 42.91 177 GLU A N 1
ATOM 1398 C CA . GLU A 1 177 ? 56.835 -2.306 7.713 1.00 42.91 177 GLU A CA 1
ATOM 1399 C C . GLU A 1 177 ? 55.727 -1.555 8.484 1.00 42.91 177 GLU A C 1
ATOM 1401 O O . GLU A 1 177 ? 55.950 -0.783 9.411 1.00 42.91 177 GLU A O 1
ATOM 1406 N N . GLY A 1 178 ? 54.477 -1.898 8.142 1.00 45.81 178 GLY A N 1
ATOM 1407 C CA . GLY A 1 178 ? 53.278 -1.470 8.863 1.00 45.81 178 GLY A CA 1
ATOM 1408 C C . GLY A 1 178 ? 53.119 -2.093 10.256 1.00 45.81 178 GLY A C 1
ATOM 1409 O O . GLY A 1 178 ? 53.912 -2.928 10.687 1.00 45.81 178 GLY A O 1
ATOM 1410 N N . PRO A 1 179 ? 52.021 -1.748 10.946 1.00 50.22 179 PRO A N 1
ATOM 1411 C CA . PRO A 1 179 ? 51.209 -2.818 11.516 1.00 50.22 179 PRO A CA 1
ATOM 1412 C C . PRO A 1 179 ? 49.699 -2.576 11.381 1.00 50.22 179 PRO A C 1
ATOM 1414 O O . PRO A 1 179 ? 49.176 -1.492 11.643 1.00 50.22 179 PRO A O 1
ATOM 1417 N N . HIS A 1 180 ? 48.998 -3.655 11.026 1.00 52.72 180 HIS A N 1
ATOM 1418 C CA . HIS A 1 180 ? 47.563 -3.825 11.220 1.00 52.72 180 HIS A CA 1
ATOM 1419 C C . HIS A 1 180 ? 47.201 -3.576 12.690 1.00 52.72 180 HIS A C 1
ATOM 1421 O O . HIS A 1 180 ? 47.753 -4.213 13.587 1.00 52.72 180 HIS A O 1
ATOM 1427 N N . HIS A 1 181 ? 46.253 -2.674 12.938 1.00 51.84 181 HIS A N 1
ATOM 1428 C CA . HIS A 1 181 ? 45.597 -2.568 14.236 1.00 51.84 181 HIS A CA 1
ATOM 1429 C C . HIS A 1 181 ? 44.332 -3.424 14.193 1.00 51.84 181 HIS A C 1
ATOM 1431 O O . HIS A 1 181 ? 43.326 -3.053 13.590 1.00 51.84 181 HIS A O 1
ATOM 1437 N N . GLU A 1 182 ? 44.421 -4.611 14.783 1.00 51.97 182 GLU A N 1
ATOM 1438 C CA . GLU A 1 182 ? 43.282 -5.483 15.033 1.00 51.97 182 GLU A CA 1
ATOM 1439 C C . GLU A 1 182 ? 42.338 -4.763 16.009 1.00 51.97 182 GLU A C 1
ATOM 1441 O O . GLU A 1 182 ? 42.711 -4.442 17.138 1.00 51.97 182 GLU A O 1
ATOM 1446 N N . LEU A 1 183 ? 41.118 -4.453 15.561 1.00 58.59 183 LEU A N 1
ATOM 1447 C CA . LEU A 1 183 ? 40.035 -3.989 16.427 1.00 58.59 183 LEU A CA 1
ATOM 1448 C C . LEU A 1 183 ? 39.508 -5.186 17.222 1.00 58.59 183 LEU A C 1
ATOM 1450 O O . LEU A 1 183 ? 38.479 -5.768 16.882 1.00 58.59 183 LEU A O 1
ATOM 1454 N N . ASP A 1 184 ? 40.240 -5.558 18.265 1.00 56.81 184 ASP A N 1
ATOM 1455 C CA . ASP A 1 184 ? 39.803 -6.559 19.227 1.00 56.81 184 ASP A CA 1
ATOM 1456 C C . ASP A 1 184 ? 39.060 -5.877 20.387 1.00 56.81 184 ASP A C 1
ATOM 1458 O O . ASP A 1 184 ? 39.557 -4.936 21.011 1.00 56.81 184 ASP A O 1
ATOM 1462 N N . GLY A 1 185 ? 37.849 -6.357 20.679 1.00 57.97 185 GLY A N 1
ATOM 1463 C CA . GLY A 1 185 ? 37.180 -6.084 21.952 1.00 57.97 185 GLY A CA 1
ATOM 1464 C C . GLY A 1 185 ? 35.977 -5.138 21.944 1.00 57.97 185 GLY A C 1
ATOM 1465 O O . GLY A 1 185 ? 35.971 -4.146 22.668 1.00 57.97 185 GLY A O 1
ATOM 1466 N N . LEU A 1 186 ? 34.880 -5.517 21.279 1.00 51.69 186 LEU A N 1
ATOM 1467 C CA . LEU A 1 186 ? 33.536 -5.132 21.742 1.00 51.69 186 LEU A CA 1
ATOM 1468 C C . LEU A 1 186 ? 32.669 -6.374 21.999 1.00 51.69 186 LEU A C 1
ATOM 1470 O O . LEU A 1 186 ? 31.726 -6.688 21.280 1.00 51.69 186 LEU A O 1
ATOM 1474 N N . LEU A 1 187 ? 33.001 -7.081 23.080 1.00 48.91 187 LEU A N 1
ATOM 1475 C CA . LEU A 1 187 ? 32.122 -8.057 23.720 1.00 48.91 187 LEU A CA 1
ATOM 1476 C C . LEU A 1 187 ? 31.434 -7.383 24.912 1.00 48.91 187 LEU A C 1
ATOM 1478 O O . LEU A 1 187 ? 31.987 -7.323 26.008 1.00 48.91 187 LEU A O 1
ATOM 1482 N N . HIS A 1 188 ? 30.214 -6.891 24.712 1.00 47.34 188 HIS A N 1
ATOM 1483 C CA . HIS A 1 188 ? 29.314 -6.560 25.817 1.00 47.34 188 HIS A CA 1
ATOM 1484 C C . HIS A 1 188 ? 28.302 -7.694 25.989 1.00 47.34 188 HIS A C 1
ATOM 1486 O O . HIS A 1 188 ? 27.208 -7.648 25.434 1.00 47.34 188 HIS A O 1
ATOM 1492 N N . SER A 1 189 ? 28.685 -8.701 26.775 1.00 48.34 189 SER A N 1
ATOM 1493 C CA . SER A 1 189 ? 27.758 -9.702 27.308 1.00 48.34 189 SER A CA 1
ATOM 1494 C C . SER A 1 189 ? 27.395 -9.360 28.752 1.00 48.34 189 SER A C 1
ATOM 1496 O O . SER A 1 189 ? 28.252 -9.328 29.630 1.00 48.34 189 SER A O 1
ATOM 1498 N N . ASP A 1 190 ? 26.103 -9.098 28.937 1.00 49.66 190 ASP A N 1
ATOM 1499 C CA . ASP A 1 190 ? 25.253 -9.316 30.108 1.00 49.66 190 ASP A CA 1
ATOM 1500 C C . ASP A 1 190 ? 25.780 -9.039 31.527 1.00 49.66 190 ASP A C 1
ATOM 1502 O O . ASP A 1 190 ? 26.602 -9.756 32.100 1.00 49.66 190 ASP A O 1
ATOM 1506 N N . SER A 1 191 ? 25.084 -8.129 32.217 1.00 46.19 191 SER A N 1
ATOM 1507 C CA . SER A 1 191 ? 24.790 -8.359 33.633 1.00 46.19 191 SER A CA 1
ATOM 1508 C C . SER A 1 191 ? 23.448 -7.783 34.076 1.00 46.19 191 SER A C 1
ATOM 1510 O O . SER A 1 191 ? 23.257 -6.579 34.237 1.00 46.19 191 SER A O 1
ATOM 1512 N N . CYS A 1 192 ? 22.528 -8.721 34.301 1.00 41.06 192 CYS A N 1
ATOM 1513 C CA . CYS A 1 192 ? 21.456 -8.710 35.288 1.00 41.06 192 CYS A CA 1
ATOM 1514 C C . CYS A 1 192 ? 21.672 -7.760 36.481 1.00 41.06 192 CYS A C 1
ATOM 1516 O O . CYS A 1 192 ? 22.630 -7.928 37.228 1.00 41.06 192 CYS A O 1
ATOM 1518 N N . ALA A 1 193 ? 20.686 -6.905 36.774 1.00 41.72 193 ALA A N 1
ATOM 1519 C CA . ALA A 1 193 ? 19.840 -7.032 37.975 1.00 41.72 193 ALA A CA 1
ATOM 1520 C C . ALA A 1 193 ? 18.873 -5.832 38.139 1.00 41.72 193 ALA A C 1
ATOM 1522 O O . ALA A 1 193 ? 19.223 -4.700 37.804 1.00 41.72 193 ALA A O 1
ATOM 1523 N N . PRO A 1 194 ? 17.662 -6.053 38.693 1.00 46.38 194 PRO A N 1
ATOM 1524 C CA . PRO A 1 194 ? 16.648 -5.020 38.890 1.00 46.38 194 PRO A CA 1
ATOM 1525 C C . PRO A 1 194 ? 16.877 -4.261 40.207 1.00 46.38 194 PRO A C 1
ATOM 1527 O O . PRO A 1 194 ? 16.948 -4.873 41.275 1.00 46.38 194 PRO A O 1
ATOM 1530 N N . SER A 1 195 ? 16.933 -2.926 40.169 1.00 40.66 195 SER A N 1
ATOM 1531 C CA . SER A 1 195 ? 16.983 -2.127 41.397 1.00 40.66 195 SER A CA 1
ATOM 1532 C C . SER A 1 195 ? 15.576 -1.839 41.935 1.00 40.66 195 SER A C 1
ATOM 1534 O O . SER A 1 195 ? 14.693 -1.267 41.296 1.00 40.66 195 SER A O 1
ATOM 1536 N N . HIS A 1 196 ? 15.379 -2.337 43.149 1.00 44.44 196 HIS A N 1
ATOM 1537 C CA . HIS A 1 196 ? 14.223 -2.216 44.020 1.00 44.44 196 HIS A CA 1
ATOM 1538 C C . HIS A 1 196 ? 14.326 -0.914 44.848 1.00 44.44 196 HIS A C 1
ATOM 1540 O O . HIS A 1 196 ? 15.434 -0.489 45.162 1.00 44.44 196 HIS A O 1
ATOM 1546 N N . SER A 1 197 ? 13.178 -0.375 45.298 1.00 43.25 197 SER A N 1
ATOM 1547 C CA . SER A 1 197 ? 12.949 0.846 46.126 1.00 43.25 197 SER A CA 1
ATOM 1548 C C . SER A 1 197 ? 12.676 2.133 45.312 1.00 43.25 197 SER A C 1
ATOM 1550 O O . SER A 1 197 ? 13.293 2.359 44.290 1.00 43.25 197 SER A O 1
ATOM 1552 N N . GLU A 1 198 ? 11.697 3.000 45.601 1.00 43.84 198 GLU A N 1
ATOM 1553 C CA . GLU A 1 198 ? 11.051 3.353 46.865 1.00 43.84 198 GLU A CA 1
ATOM 1554 C C . GLU A 1 198 ? 9.545 3.669 46.714 1.00 43.84 198 GLU A C 1
ATOM 1556 O O . GLU A 1 198 ? 9.081 4.386 45.825 1.00 43.84 198 GLU A O 1
ATOM 1561 N N . ARG A 1 199 ? 8.766 3.195 47.691 1.00 49.41 199 ARG A N 1
ATOM 1562 C CA . ARG A 1 199 ? 7.379 3.598 47.953 1.00 49.41 199 ARG A CA 1
ATOM 1563 C C . ARG A 1 199 ? 7.338 5.021 48.528 1.00 49.41 199 ARG A C 1
ATOM 1565 O O . ARG A 1 199 ? 7.599 5.196 49.715 1.00 49.41 199 ARG A O 1
ATOM 1572 N N . LYS A 1 200 ? 6.820 6.007 47.787 1.00 52.84 200 LYS A N 1
ATOM 1573 C CA . LYS A 1 200 ? 6.242 7.223 48.399 1.00 52.84 200 LYS A CA 1
ATOM 1574 C C . LYS A 1 200 ? 4.719 7.109 48.504 1.00 52.84 200 LYS A C 1
ATOM 1576 O O . LYS A 1 200 ? 3.966 7.339 47.562 1.00 52.84 200 LYS A O 1
ATOM 1581 N N . ARG A 1 201 ? 4.270 6.747 49.714 1.00 58.28 201 ARG A N 1
ATOM 1582 C CA . ARG A 1 201 ? 2.873 6.788 50.181 1.00 58.28 201 ARG A CA 1
ATOM 1583 C C . ARG A 1 201 ? 2.338 8.223 50.088 1.00 58.28 201 ARG A C 1
ATOM 1585 O O . ARG A 1 201 ? 2.659 9.060 50.928 1.00 58.28 201 ARG A O 1
ATOM 1592 N N . ARG A 1 202 ? 1.455 8.504 49.127 1.00 63.12 202 ARG A N 1
ATOM 1593 C CA . ARG A 1 202 ? 0.654 9.738 49.116 1.00 63.12 202 ARG A CA 1
ATOM 1594 C C . ARG A 1 202 ? -0.447 9.635 50.182 1.00 63.12 202 ARG A C 1
ATOM 1596 O O . ARG A 1 202 ? -1.336 8.789 50.115 1.00 63.12 202 ARG A O 1
ATOM 1603 N N . LYS A 1 203 ? -0.347 10.482 51.207 1.00 65.81 203 LYS A N 1
ATOM 1604 C CA . LYS A 1 203 ? -1.222 10.545 52.389 1.00 65.81 203 LYS A CA 1
ATOM 1605 C C . LYS A 1 203 ? -2.642 10.984 51.992 1.00 65.81 203 LYS A C 1
ATOM 1607 O O . LYS A 1 203 ? -2.862 12.126 51.600 1.00 65.81 203 LYS A O 1
ATOM 1612 N N . LYS A 1 204 ? -3.616 10.076 52.116 1.00 55.56 204 LYS A N 1
ATOM 1613 C CA . LYS A 1 204 ? -5.060 10.343 51.989 1.00 55.56 204 LYS A CA 1
ATOM 1614 C C . LYS A 1 204 ? -5.527 11.119 53.226 1.00 55.56 204 LYS A C 1
ATOM 1616 O O . LYS A 1 204 ? -5.646 10.542 54.305 1.00 55.56 204 LYS A O 1
ATOM 1621 N N . ARG A 1 205 ? -5.781 12.425 53.094 1.00 56.66 205 ARG A N 1
ATOM 1622 C CA . ARG A 1 205 ? -6.405 13.224 54.160 1.00 56.66 205 ARG A CA 1
ATOM 1623 C C . ARG A 1 205 ? -7.921 13.033 54.090 1.00 56.66 205 ARG A C 1
ATOM 1625 O O . ARG A 1 205 ? -8.604 13.601 53.250 1.00 56.66 205 ARG A O 1
ATOM 1632 N N . LYS A 1 206 ? -8.418 12.171 54.974 1.00 48.34 206 LYS A N 1
ATOM 1633 C CA . LYS A 1 206 ? -9.832 11.970 55.296 1.00 48.34 206 LYS A CA 1
ATOM 1634 C C . LYS A 1 206 ? -10.276 13.171 56.142 1.00 48.34 206 LYS A C 1
ATOM 1636 O O . LYS A 1 206 ? -9.767 13.345 57.244 1.00 48.34 206 LYS A O 1
ATOM 1641 N N . ARG A 1 207 ? -11.201 13.996 55.650 1.00 53.28 207 ARG A N 1
ATOM 1642 C CA . ARG A 1 207 ? -12.083 14.787 56.518 1.00 53.28 207 ARG A CA 1
ATOM 1643 C C . ARG A 1 207 ? -13.463 14.144 56.443 1.00 53.28 207 ARG A C 1
ATOM 1645 O O . ARG A 1 207 ? -14.037 14.031 55.367 1.00 53.28 207 ARG A O 1
ATOM 1652 N N . ARG A 1 208 ? -13.909 13.623 57.584 1.00 50.59 208 ARG A N 1
ATOM 1653 C CA . ARG A 1 208 ? -15.266 13.144 57.849 1.00 50.59 208 ARG A CA 1
ATOM 1654 C C . ARG A 1 208 ? -15.921 14.127 58.816 1.00 50.59 208 ARG A C 1
ATOM 1656 O O . ARG A 1 208 ? -15.246 14.574 59.739 1.00 50.59 208 ARG A O 1
ATOM 1663 N N . GLY A 1 209 ? -17.222 14.320 58.617 1.00 39.19 209 GLY A N 1
ATOM 1664 C CA . GLY A 1 209 ? -18.188 14.886 59.562 1.00 39.19 209 GLY A CA 1
ATOM 1665 C C . GLY A 1 209 ? -18.604 16.315 59.208 1.00 39.19 209 GLY A C 1
ATOM 1666 O O . GLY A 1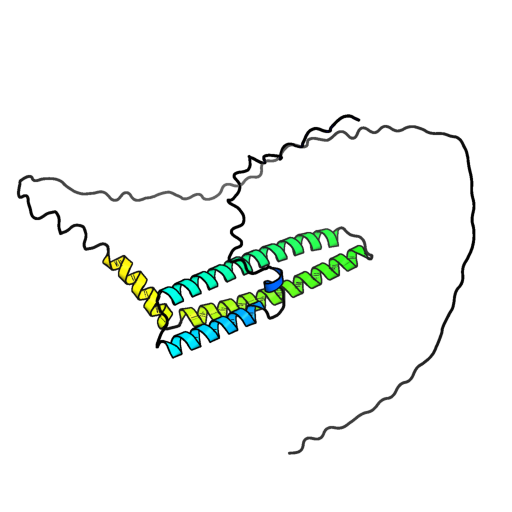 209 ? -17.740 17.109 58.861 1.00 39.19 209 GLY A O 1
ATOM 1667 N N . ALA A 1 210 ? -19.870 16.722 59.271 1.00 36.69 210 ALA A N 1
ATOM 1668 C CA . ALA A 1 210 ? -21.173 16.056 59.393 1.00 36.69 210 ALA A CA 1
ATOM 1669 C C . ALA A 1 210 ? -22.249 17.142 59.097 1.00 36.69 210 ALA A C 1
ATOM 1671 O O . ALA A 1 210 ? -21.986 18.320 59.321 1.00 36.69 210 ALA A O 1
ATOM 1672 N N . THR A 1 211 ? -23.396 16.722 58.555 1.00 43.03 211 THR A N 1
ATOM 1673 C CA . THR A 1 211 ? -24.687 17.404 58.225 1.00 43.03 211 THR A CA 1
ATOM 1674 C C . THR A 1 211 ? -25.413 18.005 59.469 1.00 43.03 211 THR A C 1
ATOM 1676 O O . THR A 1 211 ? -24.854 17.775 60.543 1.00 43.03 211 THR A O 1
ATOM 1679 N N . PRO A 1 212 ? -26.620 18.671 59.448 1.00 50.16 212 PRO A N 1
ATOM 1680 C CA . PRO A 1 212 ? -27.695 18.806 58.412 1.00 50.16 212 PRO A CA 1
ATOM 1681 C C . PRO A 1 212 ? -28.472 20.174 58.261 1.00 50.16 212 PRO A C 1
ATOM 1683 O O . PRO A 1 212 ? -28.526 20.962 59.195 1.00 50.16 212 PRO A O 1
ATOM 1686 N N . GLY A 1 213 ? -29.185 20.344 57.121 1.00 33.69 213 GLY A N 1
ATOM 1687 C CA . GLY A 1 213 ? -30.496 21.045 56.916 1.00 33.69 213 GLY A CA 1
ATOM 1688 C C . GLY A 1 213 ? -30.588 22.594 56.934 1.00 33.69 213 GLY A C 1
ATOM 1689 O O . GLY A 1 213 ? -29.625 23.221 57.374 1.00 33.69 213 GLY A O 1
ATO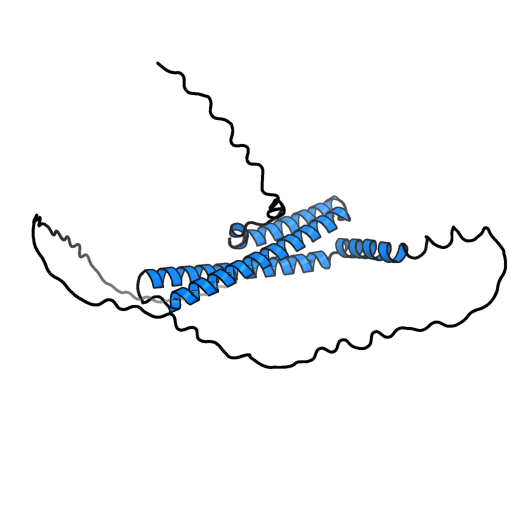M 1690 N N . PRO A 1 214 ? -31.730 23.230 56.542 1.00 51.78 214 PRO A N 1
ATOM 1691 C CA . PRO A 1 214 ? -32.964 22.710 55.902 1.00 51.78 214 PRO A CA 1
ATOM 1692 C C . PRO A 1 214 ? -33.520 23.543 54.690 1.00 51.78 214 PRO A C 1
ATOM 1694 O O . PRO A 1 214 ? -32.987 24.606 54.399 1.00 51.78 214 PRO A O 1
ATOM 1697 N N . GLU A 1 215 ? -34.551 22.983 54.013 1.00 41.09 215 GLU A N 1
ATOM 1698 C CA . GLU A 1 215 ? -35.701 23.555 53.229 1.00 41.09 215 GLU A CA 1
ATOM 1699 C C . GLU A 1 215 ? -35.513 24.797 52.298 1.00 41.09 215 GLU A C 1
ATOM 1701 O O . GLU A 1 215 ? -34.784 25.723 52.608 1.00 41.09 215 GLU A O 1
ATOM 1706 N N . ASP A 1 216 ? -36.103 24.944 51.099 1.00 42.75 216 ASP A N 1
ATOM 1707 C CA . ASP A 1 216 ? -37.450 24.596 50.626 1.00 42.75 216 ASP A CA 1
ATOM 1708 C C . ASP A 1 216 ? -37.600 24.843 49.093 1.00 42.75 216 ASP A C 1
ATOM 1710 O O . ASP A 1 216 ? -36.747 25.491 48.484 1.00 42.75 216 ASP A O 1
ATOM 1714 N N . ALA A 1 217 ? -38.741 24.411 48.531 1.00 43.31 217 ALA A N 1
ATOM 1715 C CA . ALA A 1 217 ? -39.365 24.745 47.227 1.00 43.31 217 ALA A CA 1
ATOM 1716 C C . ALA A 1 217 ? -39.506 23.606 46.187 1.00 43.31 217 ALA A C 1
ATOM 1718 O O . ALA A 1 217 ? -38.609 23.252 45.422 1.00 43.31 217 ALA A O 1
ATOM 1719 N N . ALA A 1 218 ? -40.738 23.092 46.178 1.00 41.78 218 ALA A N 1
ATOM 1720 C CA . ALA A 1 218 ? -41.389 22.158 45.269 1.00 41.78 218 ALA A CA 1
ATOM 1721 C C . ALA A 1 218 ? -41.622 22.687 43.836 1.00 41.78 218 ALA A C 1
ATOM 1723 O O . ALA A 1 218 ? -41.573 23.891 43.626 1.00 41.78 218 ALA A O 1
ATOM 1724 N N . VAL A 1 219 ? -41.936 21.761 42.907 1.00 49.97 219 VAL A N 1
ATOM 1725 C CA . VAL A 1 219 ? -42.969 21.742 41.820 1.00 49.97 219 VAL A CA 1
ATOM 1726 C C . VAL A 1 219 ? -42.568 20.558 40.901 1.00 49.97 219 VAL A C 1
ATOM 1728 O O . VAL A 1 219 ? -41.483 20.584 40.339 1.00 49.97 219 VAL A O 1
ATOM 1731 N N . ARG A 1 220 ? -43.203 19.374 40.871 1.00 47.44 220 ARG A N 1
ATOM 1732 C CA . ARG A 1 220 ? -44.570 18.932 40.493 1.00 47.44 220 ARG A CA 1
ATOM 1733 C C . ARG A 1 220 ? -44.934 19.094 39.000 1.00 47.44 220 ARG A C 1
ATOM 1735 O O . ARG A 1 220 ? -45.355 20.170 38.604 1.00 47.44 220 ARG A O 1
ATOM 1742 N N . ALA A 1 221 ? -44.859 17.984 38.253 1.00 47.59 221 ALA A N 1
ATOM 1743 C CA . ALA A 1 221 ? -45.703 17.527 37.119 1.00 47.59 221 ALA A CA 1
ATOM 1744 C C . ALA A 1 221 ? -45.076 16.186 36.649 1.00 47.59 221 ALA A C 1
ATOM 1746 O O . ALA A 1 221 ? -43.880 16.182 36.377 1.00 47.59 221 ALA A O 1
ATOM 1747 N N . GLU A 1 222 ? -45.634 14.972 36.720 1.00 48.16 222 GLU A N 1
ATOM 1748 C CA . GLU A 1 222 ? -46.950 14.357 36.422 1.00 48.16 222 GLU A CA 1
ATOM 1749 C C . GLU A 1 222 ? -47.389 14.375 34.939 1.00 48.16 222 GLU A C 1
ATOM 1751 O O . GLU A 1 222 ? -47.537 15.448 34.357 1.00 48.16 222 GLU A O 1
ATOM 1756 N N . ASN A 1 223 ? -47.663 13.148 34.437 1.00 36.06 223 ASN A N 1
ATOM 1757 C CA . ASN A 1 223 ? -48.296 12.673 33.177 1.00 36.06 223 ASN A CA 1
ATOM 1758 C C . ASN A 1 223 ? -47.380 12.481 31.948 1.00 36.06 223 ASN A C 1
ATOM 1760 O O . ASN A 1 223 ? -46.504 13.306 31.715 1.00 36.06 223 ASN A O 1
ATOM 1764 N N . SER A 1 224 ? -47.509 11.474 31.066 1.00 50.00 224 SER A N 1
ATOM 1765 C CA . SER A 1 224 ? -48.356 10.264 30.857 1.00 50.00 224 SER A CA 1
ATOM 1766 C C . SER A 1 224 ? -47.658 9.490 29.708 1.00 50.00 224 SER A C 1
ATOM 1768 O O . SER A 1 224 ? -47.175 10.137 28.783 1.00 50.00 224 SER A O 1
ATOM 1770 N N . GLU A 1 225 ? -47.285 8.211 29.816 1.00 50.53 225 GLU A N 1
ATOM 1771 C CA . GLU A 1 225 ? -48.020 7.004 29.361 1.00 50.53 225 GLU A CA 1
ATOM 1772 C C . GLU A 1 225 ? -48.895 7.166 28.103 1.00 50.53 225 GLU A C 1
ATOM 1774 O O . GLU A 1 225 ? -49.959 7.768 28.191 1.00 50.53 225 GLU A O 1
ATOM 1779 N N . GLU A 1 226 ? -48.479 6.551 26.983 1.00 51.97 226 GLU A N 1
ATOM 1780 C CA . GLU A 1 226 ? -49.383 5.858 26.046 1.00 51.97 226 GLU A CA 1
ATOM 1781 C C . GLU A 1 226 ? -48.610 4.802 25.220 1.00 51.97 226 GLU A C 1
ATOM 1783 O O . GLU A 1 226 ? -47.572 5.095 24.617 1.00 51.97 226 GLU A O 1
ATOM 1788 N N . GLU A 1 227 ? -49.095 3.559 25.282 1.00 50.50 227 GLU A N 1
ATOM 1789 C CA . GLU A 1 227 ? -48.704 2.383 24.494 1.00 50.50 227 GLU A CA 1
ATOM 1790 C C . GLU A 1 227 ? -49.582 2.270 23.236 1.00 50.50 227 GLU A C 1
ATOM 1792 O O . GLU A 1 227 ? -50.783 2.484 23.327 1.00 50.50 227 GLU A O 1
ATOM 1797 N N . GLU A 1 228 ? -49.006 1.815 22.122 1.00 50.66 228 GLU A N 1
ATOM 1798 C CA . GLU A 1 228 ? -49.651 0.989 21.079 1.00 50.66 228 GLU A CA 1
ATOM 1799 C C . GLU A 1 228 ? -48.506 0.124 20.516 1.00 50.66 228 GLU A C 1
ATOM 1801 O O . GLU A 1 228 ? -47.499 0.649 20.040 1.00 50.66 228 GLU A O 1
ATOM 1806 N N . ASP A 1 229 ? -48.394 -1.173 20.788 1.00 42.94 229 ASP A N 1
ATOM 1807 C CA . ASP A 1 229 ? -49.247 -2.313 20.434 1.00 42.94 229 ASP A CA 1
ATOM 1808 C C . ASP A 1 229 ? -49.575 -2.417 18.935 1.00 42.94 229 ASP A C 1
ATOM 1810 O O . ASP A 1 229 ? -50.458 -1.753 18.399 1.00 42.94 229 ASP A O 1
ATOM 1814 N N . ALA A 1 230 ? -48.823 -3.286 18.260 1.00 50.66 230 ALA A N 1
ATOM 1815 C CA . ALA A 1 230 ? -49.196 -3.886 16.990 1.00 50.66 230 ALA A CA 1
ATOM 1816 C C . ALA A 1 230 ? -48.571 -5.286 16.922 1.00 50.66 230 ALA A C 1
ATOM 1818 O O . ALA A 1 230 ? -47.485 -5.494 16.372 1.00 50.66 230 ALA A O 1
ATOM 1819 N N . GLU A 1 231 ? -49.266 -6.255 17.517 1.00 51.38 231 GLU A N 1
ATOM 1820 C CA . GLU A 1 231 ? -49.175 -7.656 17.120 1.00 51.38 231 GLU A CA 1
ATOM 1821 C C . GLU A 1 231 ? -49.533 -7.840 15.635 1.00 51.38 231 GLU A C 1
ATOM 1823 O O . GLU A 1 231 ? -50.399 -7.159 15.084 1.00 51.38 231 GLU A O 1
ATOM 1828 N N . GLY A 1 232 ? -48.923 -8.840 14.997 1.00 35.50 232 GLY A N 1
ATOM 1829 C CA . GLY A 1 232 ? -49.371 -9.313 13.691 1.00 35.50 232 GLY A CA 1
ATOM 1830 C C . GLY A 1 232 ? -48.496 -10.411 13.100 1.00 35.50 232 GLY A C 1
ATOM 1831 O O . GLY A 1 232 ? -47.602 -10.104 12.326 1.00 35.50 232 GLY A O 1
ATOM 1832 N N . ALA A 1 233 ? -48.794 -11.656 13.508 1.00 41.78 233 ALA A N 1
ATOM 1833 C CA . ALA A 1 233 ? -48.835 -12.928 12.752 1.00 41.78 233 ALA A CA 1
ATOM 1834 C C . ALA A 1 233 ? -47.814 -13.186 11.614 1.00 41.78 233 ALA A C 1
ATOM 1836 O O . ALA A 1 233 ? -47.555 -12.345 10.774 1.00 41.78 233 ALA A O 1
ATOM 1837 N N . GLY A 1 234 ? -47.254 -14.373 11.382 1.00 37.22 234 GLY A N 1
ATOM 1838 C CA . GLY A 1 234 ? -47.595 -15.761 11.701 1.00 37.22 234 GLY A CA 1
ATOM 1839 C C . GLY A 1 234 ? -46.792 -16.629 10.704 1.00 37.22 234 GLY A C 1
ATOM 1840 O O . GLY A 1 234 ? -46.628 -16.234 9.558 1.00 37.22 234 GLY A O 1
ATOM 1841 N N . ARG A 1 235 ? -46.014 -17.600 11.200 1.00 45.12 235 ARG A N 1
ATOM 1842 C CA . ARG A 1 235 ? -46.092 -19.063 10.964 1.00 45.12 235 ARG A CA 1
ATOM 1843 C C . ARG A 1 235 ? -46.164 -19.620 9.522 1.00 45.12 235 ARG A C 1
ATOM 1845 O O . ARG A 1 235 ? -46.867 -19.105 8.671 1.00 45.12 235 ARG A O 1
ATOM 1852 N N . GLU A 1 236 ? -45.553 -20.814 9.433 1.00 46.50 236 GLU A N 1
ATOM 1853 C CA . GLU A 1 236 ? -45.574 -21.891 8.410 1.00 46.50 236 GLU A CA 1
ATOM 1854 C C . GLU A 1 236 ? -44.402 -21.867 7.405 1.00 46.50 236 GLU A C 1
ATOM 1856 O O . GLU A 1 236 ? -44.142 -20.852 6.778 1.00 46.50 236 GLU A O 1
ATOM 1861 N N . ALA A 1 237 ? -43.472 -22.839 7.384 1.00 46.59 237 ALA A N 1
ATOM 1862 C CA . ALA A 1 237 ? -43.530 -24.309 7.204 1.00 46.59 237 ALA A CA 1
ATOM 1863 C C . ALA A 1 237 ? -43.641 -24.743 5.723 1.00 46.59 237 ALA A C 1
ATOM 1865 O O . ALA A 1 237 ? -44.458 -24.211 4.985 1.00 46.59 237 ALA A O 1
ATOM 1866 N N . GLY A 1 238 ? -42.824 -25.732 5.321 1.00 41.22 238 GLY A N 1
ATOM 1867 C CA . GLY A 1 238 ? -42.801 -26.364 3.984 1.00 41.22 238 GLY A CA 1
ATOM 1868 C C . GLY A 1 238 ? -41.396 -26.320 3.360 1.00 41.22 238 GLY A C 1
ATOM 1869 O O . GLY A 1 238 ? -40.968 -25.257 2.935 1.00 41.22 238 GLY A O 1
ATOM 1870 N N . GLU A 1 239 ? -40.517 -27.322 3.471 1.00 47.28 239 GLU A N 1
ATOM 1871 C CA . GLU A 1 239 ? -40.533 -28.673 2.866 1.00 47.28 239 GLU A CA 1
ATOM 1872 C C . GLU A 1 239 ? -40.465 -28.690 1.320 1.00 47.28 239 GLU A C 1
ATOM 1874 O O . GLU A 1 239 ? -41.272 -28.058 0.648 1.00 47.28 239 GLU A O 1
ATOM 1879 N N . GLY A 1 240 ? -39.509 -29.462 0.776 1.00 43.59 240 GLY A N 1
ATOM 1880 C CA . GLY A 1 240 ? -39.330 -29.770 -0.656 1.00 43.59 240 GLY A CA 1
ATOM 1881 C C . GLY A 1 240 ? -37.942 -29.361 -1.180 1.00 43.59 240 GLY A C 1
ATOM 1882 O O . GLY A 1 240 ? -37.627 -28.183 -1.206 1.00 43.59 240 GLY A O 1
ATOM 1883 N N . GLY A 1 241 ? -37.008 -30.225 -1.584 1.00 38.28 241 GLY A N 1
ATOM 1884 C CA . GLY A 1 241 ? -37.101 -31.609 -2.043 1.00 38.28 241 GLY A CA 1
ATOM 1885 C C . GLY A 1 241 ? -36.798 -31.671 -3.545 1.00 38.28 241 GLY A C 1
ATOM 1886 O O . GLY A 1 241 ? -37.614 -31.228 -4.341 1.00 38.28 241 GLY A O 1
ATOM 1887 N N . GLY A 1 242 ? -35.651 -32.265 -3.905 1.00 39.94 242 GLY A N 1
ATOM 1888 C CA . GLY A 1 242 ? -35.268 -32.629 -5.282 1.00 39.94 242 GLY A CA 1
ATOM 1889 C C . GLY A 1 242 ? -34.852 -31.439 -6.157 1.00 39.94 242 GLY A C 1
ATOM 1890 O O . GLY A 1 242 ? -35.251 -30.316 -5.918 1.00 39.94 242 GLY A O 1
ATOM 1891 N N . LEU A 1 243 ? -34.021 -31.576 -7.182 1.00 49.72 243 LEU A N 1
ATOM 1892 C CA . LEU A 1 243 ? -33.735 -32.743 -7.997 1.00 49.72 243 LEU A CA 1
ATOM 1893 C C . LEU A 1 243 ? -32.345 -32.558 -8.619 1.00 49.72 243 LEU A C 1
ATOM 1895 O O . LEU A 1 243 ? -31.974 -31.473 -9.060 1.00 49.72 243 LEU A O 1
ATOM 1899 N N . VAL A 1 244 ? -31.596 -33.649 -8.628 1.00 55.34 244 VAL A N 1
ATOM 1900 C CA . VAL A 1 244 ? -30.355 -33.837 -9.365 1.00 55.34 244 VAL A CA 1
ATOM 1901 C C . VAL A 1 244 ? -30.718 -34.055 -10.834 1.00 55.34 244 VAL A C 1
ATOM 1903 O O . VAL A 1 244 ? -31.535 -34.926 -11.103 1.00 55.34 244 VAL A O 1
ATOM 1906 N N . GLU A 1 245 ? -30.077 -33.353 -11.765 1.00 52.50 245 GLU A N 1
ATOM 1907 C CA . GLU A 1 245 ? -29.803 -33.889 -13.105 1.00 52.50 245 GLU A CA 1
ATOM 1908 C C . GLU A 1 245 ? -28.508 -33.283 -13.667 1.00 52.50 245 GLU A C 1
ATOM 1910 O O . GLU A 1 245 ? -28.356 -32.060 -13.684 1.00 52.50 245 GLU A O 1
ATOM 1915 N N . PRO A 1 246 ? -27.582 -34.124 -14.155 1.00 62.41 246 PRO A N 1
ATOM 1916 C CA . PRO A 1 246 ? -26.584 -33.753 -15.140 1.00 62.41 246 PRO A CA 1
ATOM 1917 C C . PRO A 1 246 ? -26.988 -34.276 -16.531 1.00 62.41 246 PRO A C 1
ATOM 1919 O O . PRO A 1 246 ? -27.318 -35.446 -16.701 1.00 62.41 246 PRO A O 1
ATOM 1922 N N . PHE A 1 247 ? -26.889 -33.415 -17.537 1.00 49.72 247 PHE A N 1
ATOM 1923 C CA . PHE A 1 247 ? -26.878 -33.740 -18.968 1.00 49.72 247 PHE A CA 1
ATOM 1924 C C . PHE A 1 247 ? -25.958 -32.692 -19.612 1.00 49.72 247 PHE A C 1
ATOM 1926 O O . PHE A 1 247 ? -26.100 -31.515 -19.294 1.00 49.72 247 PHE A O 1
ATOM 1933 N N . ALA A 1 248 ? -25.008 -32.975 -20.495 1.00 59.59 248 ALA A N 1
ATOM 1934 C CA . ALA A 1 248 ? -24.377 -34.185 -21.012 1.00 59.59 248 ALA A CA 1
ATOM 1935 C C . ALA A 1 248 ? -22.990 -33.756 -21.535 1.00 59.59 248 ALA A C 1
ATOM 1937 O O . ALA A 1 248 ? -22.826 -32.541 -21.805 1.00 59.59 248 ALA A O 1
#

Radius of gyration: 37.17 Å; chains: 1; bounding box: 116×94×86 Å

Foldseek 3Di:
DDDDDDDDPPPPDDDPPVVPDPVVQADDLVQLLPAPRLLVVLVVVVVVQVVVCVVVVHDDLVRLVVVVVNLVNLVVNLVVSVVVLVVQLVVLVVVLVVDDDDDSNVVSVVVNVSSVSSVVSSVVNVVSSVVSVVVSCPDPRNVVSVCVVVVVVVPPVPPDPPPPPPDDDDDDDDDDDDDDDPPDDDDDDDDDDDDDDDDDDDDDDDDDDDDDDDDDDDDDDDDDDDDDDDDDDDDDDDDDDDDDDDDD

Secondary structure (DSSP, 8-state):
-PPPPPPPP--------TTS---SSPPPHHHHTSTTHHHHHHHHHHHHHHHHHHHHTS--HHHHHHHHHHHHHHHHHHHHHHHHHHHHHHHHHHHHTTSPSSHHHHHHHHHHHHHHHHHHHHHHHHHHHHHHHHHHHHSHHHHHHHHHHHHHHHTSSSSSSSSSSSS--------------------------PPP----------------------------------------------------